Protein AF-0000000077491725 (afdb_homodimer)

Foldseek 3Di:
DPPPDPPPPPPPPPVPQQQDPKDWDLPQLWIAHSSGDIFRPVVQFDPAWDKDKDFPLQAPPPPPPAPQPDPVGTFMKMKTAGGSDWGDDDDPLDPDTERMWIQGSVRHIWHQAHSVAKTKDADDPAQFIKMKGAATQDDDPDRVQGHIEMETEHEDLVDQKDDFDWRYAYPSNYTYTYIYHNSRHD/DPPDDPPPPPPPPPVPQQQDPKDWDLPQLWIAHSSGDIFRPVVQFDPAWDKDKDFPCQAPPPPPPDPQDDPVGTFMKMKTAGGSDWGPDDDPLDPDTERMWIQGSVRHIWHQAHSVAKTKDADDPAQFIKMKGAATQDDDPDRVQGHIEMETEHEDLVDQKDDFDWRYHDPSNYTYTYIYHNSRHD

Secondary structure (DSSP, 8-state):
-------------------PPPEEETTTTEEE-TTS-EEE-GGG--SS-EEEEEESTTT-SS-TTS----SSS--EEEEEE-SSS--SS--TT--S--SEEEE-TTS-EEE--EEEEEEEEE-SSSSEEEEEEE--SB-TT-SS-B-EEEEEEEE-TT-S-EEEEEEEE-TTSEEEEEEEEGGG--/-------------------PPPEEETTTTEEE-TTS-EEE-GGG--SS-EEEEEEGGGTBSS-TTS----SSS--EEEEEE-SSS--SS--TT--S--SEEEE-TTS-EEE--EEEEEEEEE-SSSSEEEEEEE--SB-TT-SS-B-EEEEEEEE-TT-S-EEEEEEEE-TTSEEEEEEEEGGG--

Structure (mmCIF, N/CA/C/O backbone):
data_AF-0000000077491725-model_v1
#
loop_
_entity.id
_entity.type
_entity.pdbx_description
1 polymer 'Hypp7316 protein'
#
loop_
_atom_site.group_PDB
_atom_site.id
_atom_site.type_symbol
_atom_site.label_atom_id
_atom_site.label_alt_id
_atom_site.label_comp_id
_atom_site.label_asym_id
_atom_site.label_entity_id
_atom_site.label_seq_id
_atom_site.pdbx_PDB_ins_code
_atom_site.Cartn_x
_atom_site.Cartn_y
_atom_site.Cartn_z
_atom_site.occupancy
_atom_site.B_iso_or_equiv
_atom_site.auth_seq_id
_atom_site.auth_comp_id
_atom_site.auth_asym_id
_atom_site.auth_atom_id
_atom_site.pdbx_PDB_model_num
ATOM 1 N N . MET A 1 1 ? 74.875 -6.203 10.617 1 31.92 1 MET A N 1
ATOM 2 C CA . MET A 1 1 ? 73.562 -6.477 11.258 1 31.92 1 MET A CA 1
ATOM 3 C C . MET A 1 1 ? 72.562 -5.402 10.898 1 31.92 1 MET A C 1
ATOM 5 O O . MET A 1 1 ? 72.562 -4.297 11.438 1 31.92 1 MET A O 1
ATOM 9 N N . ALA A 1 2 ? 72.188 -5.328 9.539 1 37.25 2 ALA A N 1
ATOM 10 C CA . ALA A 1 2 ? 71.188 -4.438 8.977 1 37.25 2 ALA A CA 1
ATOM 11 C C . ALA A 1 2 ? 69.875 -4.555 9.727 1 37.25 2 ALA A C 1
ATOM 13 O O . ALA A 1 2 ? 69.438 -5.66 10.008 1 37.25 2 ALA A O 1
ATOM 14 N N . THR A 1 3 ? 69.562 -3.59 10.594 1 39.47 3 THR A N 1
ATOM 15 C CA . THR A 1 3 ? 68.312 -3.346 11.328 1 39.47 3 THR A CA 1
ATOM 16 C C . THR A 1 3 ? 67.125 -3.35 10.383 1 39.47 3 THR A C 1
ATOM 18 O O . THR A 1 3 ? 67.125 -2.656 9.359 1 39.47 3 THR A O 1
ATOM 21 N N . LEU A 1 4 ? 66.5 -4.492 10.211 1 40.5 4 LEU A N 1
ATOM 22 C CA . LEU A 1 4 ? 65.188 -4.664 9.539 1 40.5 4 LEU A CA 1
ATOM 23 C C . LEU A 1 4 ? 64.188 -3.635 10.031 1 40.5 4 LEU A C 1
ATOM 25 O O . LEU A 1 4 ? 63.969 -3.523 11.234 1 40.5 4 LEU A O 1
ATOM 29 N N . THR A 1 5 ? 64.125 -2.469 9.367 1 44.5 5 THR A N 1
ATOM 30 C CA . THR A 1 5 ? 63.062 -1.474 9.484 1 44.5 5 THR A CA 1
ATOM 31 C C . THR A 1 5 ? 61.688 -2.146 9.57 1 44.5 5 THR A C 1
ATOM 33 O O . THR A 1 5 ? 61.438 -3.133 8.875 1 44.5 5 THR A O 1
ATOM 36 N N . GLY A 1 6 ? 61.062 -2.104 10.75 1 39.12 6 GLY A N 1
ATOM 37 C CA . GLY A 1 6 ? 59.719 -2.533 11.102 1 39.12 6 GLY A CA 1
ATOM 38 C C . GLY A 1 6 ? 58.656 -2.021 10.148 1 39.12 6 GLY A C 1
ATOM 39 O O . GLY A 1 6 ? 58.531 -0.812 9.938 1 39.12 6 GLY A O 1
ATOM 40 N N . LEU A 1 7 ? 58.344 -2.705 9 1 44.66 7 LEU A N 1
ATOM 41 C CA . LEU A 1 7 ? 57.188 -2.445 8.164 1 44.66 7 LEU A CA 1
ATOM 42 C C . LEU A 1 7 ? 55.906 -2.377 9.008 1 44.66 7 LEU A C 1
ATOM 44 O O . LEU A 1 7 ? 55.531 -3.361 9.648 1 44.66 7 LEU A O 1
ATOM 48 N N . THR A 1 8 ? 55.562 -1.18 9.531 1 45.12 8 THR A N 1
ATOM 49 C CA . THR A 1 8 ? 54.25 -0.979 10.133 1 45.12 8 THR A CA 1
ATOM 50 C C . THR A 1 8 ? 53.156 -1.344 9.148 1 45.12 8 THR A C 1
ATOM 52 O O . THR A 1 8 ? 53.031 -0.742 8.078 1 45.12 8 THR A O 1
ATOM 55 N N . VAL A 1 9 ? 52.719 -2.611 9.07 1 46.16 9 VAL A N 1
ATOM 56 C CA . VAL A 1 9 ? 51.531 -2.982 8.336 1 46.16 9 VAL A CA 1
ATOM 57 C C . VAL A 1 9 ? 50.344 -2.148 8.82 1 46.16 9 VAL A C 1
ATOM 59 O O . VAL A 1 9 ? 49.969 -2.232 9.992 1 46.16 9 VAL A O 1
ATOM 62 N N . LEU A 1 10 ? 50.125 -0.969 8.242 1 44.75 10 LEU A N 1
ATOM 63 C CA . LEU A 1 10 ? 48.875 -0.277 8.453 1 44.75 10 LEU A CA 1
ATOM 64 C C . LEU A 1 10 ? 47.688 -1.177 8.102 1 44.75 10 LEU A C 1
ATOM 66 O O . LEU A 1 10 ? 47.5 -1.547 6.938 1 44.75 10 LEU A O 1
ATOM 70 N N . VAL A 1 11 ? 47.188 -1.963 9.039 1 46.12 11 VAL A N 1
ATOM 71 C CA . VAL A 1 11 ? 45.938 -2.676 8.859 1 46.12 11 VAL A CA 1
ATOM 72 C C . VAL A 1 11 ? 44.812 -1.679 8.57 1 46.12 11 VAL A C 1
ATOM 74 O O . VAL A 1 11 ? 44.5 -0.84 9.414 1 46.12 11 VAL A O 1
ATOM 77 N N . ALA A 1 12 ? 44.562 -1.359 7.309 1 43.06 12 ALA A N 1
ATOM 78 C CA . ALA A 1 12 ? 43.344 -0.644 6.953 1 43.06 12 ALA A CA 1
ATOM 79 C C . ALA A 1 12 ? 42.125 -1.4 7.426 1 43.06 12 ALA A C 1
ATOM 81 O O . ALA A 1 12 ? 41.812 -2.492 6.934 1 43.06 12 ALA A O 1
ATOM 82 N N . LEU A 1 13 ? 41.719 -1.22 8.68 1 43.03 13 LEU A N 1
ATOM 83 C CA . LEU A 1 13 ? 40.375 -1.674 9.055 1 43.03 13 LEU A CA 1
ATOM 84 C C . LEU A 1 13 ? 39.312 -1.129 8.094 1 43.03 13 LEU A C 1
ATOM 86 O O . LEU A 1 13 ? 39.031 0.065 8.117 1 43.03 13 LEU A O 1
ATOM 90 N N . LEU A 1 14 ? 39.281 -1.562 6.902 1 43.38 14 LEU A N 1
ATOM 91 C CA . LEU A 1 14 ? 38.094 -1.247 6.105 1 43.38 14 LEU A CA 1
ATOM 92 C C . LEU A 1 14 ? 36.812 -1.542 6.887 1 43.38 14 LEU A C 1
ATOM 94 O O . LEU A 1 14 ? 36.5 -2.703 7.164 1 43.38 14 LEU A O 1
ATOM 98 N N . GLY A 1 15 ? 36.438 -0.65 7.777 1 44.31 15 GLY A N 1
ATOM 99 C CA . GLY A 1 15 ? 35.125 -0.813 8.359 1 44.31 15 GLY A CA 1
ATOM 100 C C . GLY A 1 15 ? 34.062 -1.273 7.355 1 44.31 15 GLY A C 1
ATOM 101 O O . GLY A 1 15 ? 33.75 -0.551 6.41 1 44.31 15 GLY A O 1
ATOM 102 N N . CYS A 1 16 ? 33.969 -2.463 6.934 1 46.09 16 CYS A N 1
ATOM 103 C CA . CYS A 1 16 ? 32.844 -3.016 6.184 1 46.09 16 CYS A CA 1
ATOM 104 C C . CYS A 1 16 ? 31.516 -2.438 6.672 1 46.09 16 CYS A C 1
ATOM 106 O O . CYS A 1 16 ? 31.078 -2.738 7.785 1 46.09 16 CYS A O 1
ATOM 108 N N . ALA A 1 17 ? 31.312 -1.226 6.426 1 47.91 17 ALA A N 1
ATOM 109 C CA . ALA A 1 17 ? 29.953 -0.759 6.723 1 47.91 17 ALA A CA 1
ATOM 110 C C . ALA A 1 17 ? 28.922 -1.829 6.391 1 47.91 17 ALA A C 1
ATOM 112 O O . ALA A 1 17 ? 28.75 -2.189 5.223 1 47.91 17 ALA A O 1
ATOM 113 N N . LEU A 1 18 ? 28.734 -2.863 7.125 1 50.25 18 LEU A N 1
ATOM 114 C CA . LEU A 1 18 ? 27.656 -3.826 6.969 1 50.25 18 LEU A CA 1
ATOM 115 C C . LEU A 1 18 ? 26.344 -3.123 6.637 1 50.25 18 LEU A C 1
ATOM 117 O O . LEU A 1 18 ? 25.82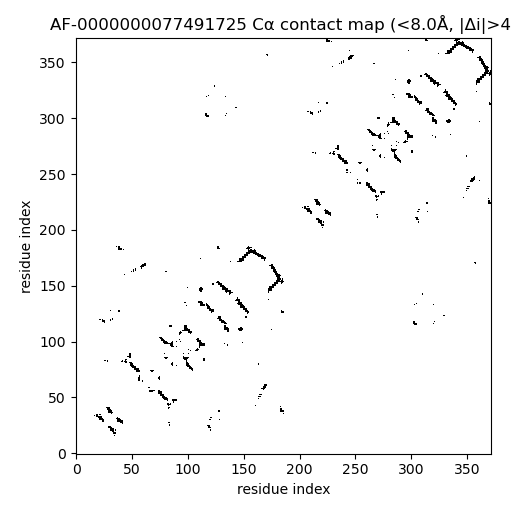8 -2.334 7.438 1 50.25 18 LEU A O 1
ATOM 121 N N . SER A 1 19 ? 26.234 -2.611 5.395 1 57.22 19 SER A N 1
ATOM 122 C CA . SER A 1 19 ? 24.953 -2.07 4.969 1 57.22 19 SER A CA 1
ATOM 123 C C . 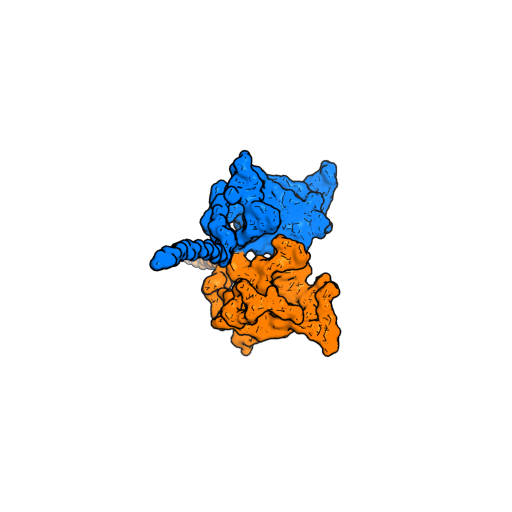SER A 1 19 ? 23.797 -2.986 5.379 1 57.22 19 SER A C 1
ATOM 125 O O . SER A 1 19 ? 23.797 -4.176 5.055 1 57.22 19 SER A O 1
ATOM 127 N N . ALA A 1 20 ? 23.25 -2.838 6.637 1 67 20 ALA A N 1
ATOM 128 C CA . ALA A 1 20 ? 22.125 -3.629 7.141 1 67 20 ALA A CA 1
ATOM 129 C C . ALA A 1 20 ? 20.812 -3.227 6.461 1 67 20 ALA A C 1
ATOM 131 O O . ALA A 1 20 ? 20.734 -2.146 5.871 1 67 20 ALA A O 1
ATOM 132 N N . MET A 1 21 ? 19.875 -4.07 6.301 1 83.06 21 MET A N 1
ATOM 133 C CA . MET A 1 21 ? 18.531 -3.812 5.797 1 83.06 21 MET A CA 1
ATOM 134 C C . MET A 1 21 ? 17.812 -2.791 6.668 1 83.06 21 MET A C 1
ATOM 136 O O . MET A 1 21 ? 17.938 -2.814 7.895 1 83.06 21 MET A O 1
ATOM 140 N N . PRO A 1 22 ? 17.359 -1.771 6.109 1 90.75 22 PRO A N 1
ATOM 141 C CA . PRO A 1 22 ? 16.625 -0.784 6.902 1 90.75 22 PRO A CA 1
ATOM 142 C C . PRO A 1 22 ? 15.516 -1.413 7.75 1 90.75 22 PRO A C 1
ATOM 144 O O . PRO A 1 22 ? 15 -2.479 7.402 1 90.75 22 PRO A O 1
ATOM 147 N N . ILE A 1 23 ? 15.219 -0.77 8.859 1 93.5 23 ILE A N 1
ATOM 148 C CA . ILE A 1 23 ? 14.195 -1.256 9.773 1 93.5 23 ILE A CA 1
ATOM 149 C C . ILE A 1 23 ? 13.078 -0.216 9.898 1 93.5 23 ILE A C 1
ATOM 151 O O . ILE A 1 23 ? 13.336 0.933 10.266 1 93.5 23 ILE A O 1
ATOM 155 N N . SER A 1 24 ? 11.891 -0.604 9.539 1 96.38 24 SER A N 1
ATOM 156 C CA . SER A 1 24 ? 10.68 0.182 9.734 1 96.38 24 SER A CA 1
ATOM 157 C C . SER A 1 24 ? 9.875 -0.325 10.922 1 96.38 24 SER A C 1
ATOM 159 O O . SER A 1 24 ? 9.438 -1.479 10.938 1 96.38 24 SER A O 1
ATOM 161 N N . ASP A 1 25 ? 9.664 0.506 11.93 1 97.06 25 ASP A N 1
ATOM 162 C CA . ASP A 1 25 ? 8.906 0.145 13.125 1 97.06 25 ASP A CA 1
ATOM 163 C C . ASP A 1 25 ? 7.766 1.125 13.359 1 97.06 25 ASP A C 1
ATOM 165 O O . ASP A 1 25 ? 7.953 2.168 13.992 1 97.06 25 ASP A O 1
ATOM 169 N N . ILE A 1 26 ? 6.586 0.749 12.953 1 97.25 26 ILE A N 1
ATOM 170 C CA . ILE A 1 26 ? 5.422 1.622 13.055 1 97.25 26 ILE A CA 1
ATOM 171 C C . ILE A 1 26 ? 4.996 1.745 14.516 1 97.25 26 ILE A C 1
ATOM 173 O O . ILE A 1 26 ? 4.613 2.826 14.969 1 97.25 26 ILE A O 1
ATOM 177 N N . THR A 1 27 ? 5.066 0.657 15.234 1 96.31 27 THR A N 1
ATOM 178 C CA . THR A 1 27 ? 4.633 0.65 16.625 1 96.31 27 THR A CA 1
ATOM 179 C C . THR A 1 27 ? 5.461 1.627 17.453 1 96.31 27 THR A C 1
ATOM 181 O O . THR A 1 27 ? 4.914 2.42 18.219 1 96.31 27 THR A O 1
ATOM 184 N N . ARG A 1 28 ? 6.801 1.652 17.281 1 97.5 28 ARG A N 1
ATOM 185 C CA . ARG A 1 28 ? 7.68 2.559 18.016 1 97.5 28 ARG A CA 1
ATOM 186 C C . ARG A 1 28 ? 7.812 3.896 17.297 1 97.5 28 ARG A C 1
ATOM 188 O O . ARG A 1 28 ? 8.375 4.848 17.844 1 97.5 28 ARG A O 1
ATOM 195 N N . CYS A 1 29 ? 7.332 3.959 16.109 1 98.25 29 CYS A N 1
ATOM 196 C CA . CYS A 1 29 ? 7.375 5.137 15.258 1 98.25 29 CYS A CA 1
ATOM 197 C C . CYS A 1 29 ? 8.812 5.57 14.992 1 98.25 29 CYS A C 1
ATOM 199 O O . CYS A 1 29 ? 9.164 6.734 15.188 1 98.25 29 CYS A O 1
ATOM 201 N N . GLN A 1 30 ? 9.555 4.594 14.531 1 98.19 30 GLN A N 1
ATOM 202 C CA . GLN A 1 30 ? 10.984 4.785 14.297 1 98.19 30 GLN A CA 1
ATOM 203 C C . GLN A 1 30 ? 11.422 4.137 12.984 1 98.19 30 GLN A C 1
ATOM 205 O O . GLN A 1 30 ? 10.836 3.141 12.555 1 98.19 30 GLN A O 1
ATOM 210 N N . TYR A 1 31 ? 12.383 4.711 12.406 1 97.62 31 TYR A N 1
ATOM 211 C CA . TYR A 1 31 ? 13 4.172 11.203 1 97.62 31 TYR A CA 1
ATOM 212 C C . TYR A 1 31 ? 14.523 4.164 11.32 1 97.62 31 TYR A C 1
ATOM 214 O O . TYR A 1 31 ? 15.133 5.18 11.672 1 97.62 31 TYR A O 1
ATOM 222 N N . THR A 1 32 ? 15.172 3.041 11.07 1 96.44 32 THR A N 1
ATOM 223 C CA . THR A 1 32 ? 16.625 2.924 10.984 1 96.44 32 THR A CA 1
ATOM 224 C C . THR A 1 32 ? 17.062 2.654 9.547 1 96.44 32 THR A C 1
ATOM 226 O O . THR A 1 32 ? 16.719 1.618 8.977 1 96.44 32 THR A O 1
ATOM 229 N N . GLY A 1 33 ? 17.797 3.541 9.062 1 92.62 33 GLY A N 1
ATOM 230 C CA . GLY A 1 33 ? 18.234 3.42 7.684 1 92.62 33 GLY A CA 1
ATOM 231 C C . GLY A 1 33 ? 19.344 2.395 7.496 1 92.62 33 GLY A C 1
ATOM 232 O O . GLY A 1 33 ? 19.844 1.825 8.469 1 92.62 33 GLY A O 1
ATOM 233 N N . ALA A 1 34 ? 19.609 2.164 6.188 1 87.88 34 ALA A N 1
ATOM 234 C CA . ALA A 1 34 ? 20.672 1.221 5.84 1 87.88 34 ALA A CA 1
ATOM 235 C C . ALA A 1 34 ? 22.016 1.696 6.367 1 87.88 34 ALA A C 1
ATOM 237 O O . ALA A 1 34 ? 22.938 0.891 6.574 1 87.88 34 ALA A O 1
ATOM 238 N N . ASP A 1 35 ? 22.141 2.945 6.586 1 87.69 35 ASP A N 1
ATOM 239 C CA . ASP A 1 35 ? 23.391 3.52 7.094 1 87.69 35 ASP A CA 1
ATOM 240 C C . ASP A 1 35 ? 23.469 3.396 8.617 1 87.69 35 ASP A C 1
ATOM 242 O O . ASP A 1 35 ? 24.469 3.799 9.219 1 87.69 35 ASP A O 1
ATOM 246 N N . GLY A 1 36 ? 22.391 2.939 9.227 1 91.19 36 GLY A N 1
ATOM 247 C CA . GLY A 1 36 ? 22.375 2.709 10.664 1 91.19 36 GLY A CA 1
ATOM 248 C C . GLY A 1 36 ? 21.781 3.857 11.453 1 91.19 36 GLY A C 1
ATOM 249 O O . GLY A 1 36 ? 21.547 3.734 12.656 1 91.19 36 GLY A O 1
ATOM 250 N N . HIS A 1 37 ? 21.578 4.922 10.828 1 94 37 HIS A N 1
ATOM 251 C CA . HIS A 1 37 ? 20.984 6.051 11.539 1 94 37 HIS A CA 1
ATOM 252 C C . HIS A 1 37 ? 19.516 5.789 11.875 1 94 37 HIS A C 1
ATOM 254 O O . HIS A 1 37 ? 18.766 5.324 11.023 1 94 37 HIS A O 1
ATOM 260 N N . MET A 1 38 ? 19.109 6.145 13.094 1 96.31 38 MET A N 1
ATOM 261 C CA . MET A 1 38 ? 17.734 5.934 13.539 1 96.31 38 MET A CA 1
ATOM 262 C C . MET A 1 38 ? 17 7.258 13.656 1 96.31 38 MET A C 1
ATOM 264 O O . MET A 1 38 ? 17.484 8.203 14.273 1 96.31 38 MET A O 1
ATOM 268 N N . TYR A 1 39 ? 15.914 7.348 13.055 1 97.62 39 TYR A N 1
ATOM 269 C CA . TYR A 1 39 ? 14.984 8.461 13.195 1 97.62 39 TYR A CA 1
ATOM 270 C C . TYR A 1 39 ? 13.859 8.117 14.172 1 97.62 39 TYR A C 1
ATOM 272 O O . TYR A 1 39 ? 13.141 7.133 13.977 1 97.62 39 TYR A O 1
ATOM 280 N N . ASP A 1 40 ? 13.75 8.898 15.18 1 98.19 40 ASP A N 1
ATOM 281 C CA . ASP A 1 40 ? 12.641 8.758 16.109 1 98.19 40 ASP A CA 1
ATOM 282 C C . ASP A 1 40 ? 11.555 9.797 15.844 1 98.19 40 ASP A C 1
ATOM 284 O O . ASP A 1 40 ? 11.734 10.977 16.141 1 98.19 40 ASP A O 1
ATOM 288 N N . LEU A 1 41 ? 10.414 9.305 15.344 1 98.19 41 LEU A N 1
ATOM 289 C CA . LEU A 1 41 ? 9.336 10.227 15 1 98.19 41 LEU A CA 1
ATOM 290 C C . LEU A 1 41 ? 8.219 10.164 16.031 1 98.19 41 LEU A C 1
ATOM 292 O O . LEU A 1 41 ? 7.172 10.789 15.859 1 98.19 41 LEU A O 1
ATOM 296 N N . SER A 1 42 ? 8.414 9.492 17.109 1 97.62 42 SER A N 1
ATOM 297 C CA . SER A 1 42 ? 7.395 9.273 18.141 1 97.62 42 SER A CA 1
ATOM 298 C C . SER A 1 42 ? 6.914 10.602 18.734 1 97.62 42 SER A C 1
ATOM 300 O O . SER A 1 42 ? 5.754 10.719 19.125 1 97.62 42 SER A O 1
ATOM 302 N N . PRO A 1 43 ? 7.754 11.602 18.75 1 97.06 43 PRO A N 1
ATOM 303 C CA . PRO A 1 43 ? 7.258 12.867 19.297 1 97.06 43 PRO A CA 1
ATOM 304 C C . PRO A 1 43 ? 6.172 13.5 18.422 1 97.06 43 PRO A C 1
ATOM 306 O O . PRO A 1 43 ? 5.465 14.406 18.875 1 97.06 43 PRO A O 1
ATOM 309 N N . LEU A 1 44 ? 6.047 13.07 17.219 1 96.62 44 LEU A N 1
ATOM 310 C CA . LEU A 1 44 ? 5.078 13.664 16.297 1 96.62 44 LEU A CA 1
ATOM 311 C C . LEU A 1 44 ? 3.715 12.992 16.438 1 96.62 44 LEU A C 1
ATOM 313 O O . LEU A 1 44 ? 2.721 13.469 15.891 1 96.62 44 LEU A O 1
ATOM 317 N N . ARG A 1 45 ? 3.709 11.859 17.094 1 94.69 45 ARG A N 1
ATOM 318 C CA . ARG A 1 45 ? 2.449 11.172 17.359 1 94.69 45 ARG A CA 1
ATOM 319 C C . ARG A 1 45 ? 1.552 12.008 18.266 1 94.69 45 ARG A C 1
ATOM 321 O O . ARG A 1 45 ? 2.012 12.555 19.281 1 94.69 45 ARG A O 1
ATOM 328 N N . MET A 1 46 ? 0.229 12.086 17.922 1 90.12 46 MET A N 1
ATOM 329 C CA . MET A 1 46 ? -0.678 12.906 18.719 1 90.12 46 MET A CA 1
ATOM 330 C C . MET A 1 46 ? -1.8 12.062 19.312 1 90.12 46 MET A C 1
ATOM 332 O O . MET A 1 46 ? -2.229 11.078 18.703 1 90.12 46 MET A O 1
ATOM 336 N N . LYS A 1 47 ? -2.363 12.406 20.531 1 82.88 47 LYS A N 1
ATOM 337 C CA . LYS A 1 47 ? -3.564 11.812 21.109 1 82.88 47 LYS A CA 1
ATOM 338 C C . LYS A 1 47 ? -4.812 12.242 20.344 1 82.88 47 LYS A C 1
ATOM 340 O O . LYS A 1 47 ? -5.844 11.57 20.391 1 82.88 47 LYS A O 1
ATOM 345 N N . GLY A 1 48 ? -4.754 12.781 19.312 1 84.62 48 GLY A N 1
ATOM 346 C CA . GLY A 1 48 ? -5.777 13.258 18.406 1 84.62 48 GLY A CA 1
ATOM 347 C C . GLY A 1 48 ? -5.348 13.195 16.953 1 84.62 48 GLY A C 1
ATOM 348 O O . GLY A 1 48 ? -5.207 12.109 16.391 1 84.62 48 GLY A O 1
ATOM 349 N N . SER A 1 49 ? -5.301 14.414 16.453 1 87.56 49 SER A N 1
ATOM 350 C CA . SER A 1 49 ? -4.844 14.516 15.07 1 87.56 49 SER A CA 1
ATOM 351 C C . SER A 1 49 ? -4.438 15.945 14.727 1 87.56 49 SER A C 1
ATOM 353 O O . SER A 1 49 ? -4.781 16.891 15.453 1 87.56 49 SER A O 1
ATOM 355 N N . HIS A 1 50 ? -3.596 16.047 13.797 1 89.31 50 HIS A N 1
ATOM 356 C CA . HIS A 1 50 ? -3.33 17.344 13.164 1 89.31 50 HIS A CA 1
ATOM 357 C C . HIS A 1 50 ? -4.41 17.688 12.148 1 89.31 50 HIS A C 1
ATOM 359 O O . HIS A 1 50 ? -4.684 16.906 11.227 1 89.31 50 HIS A O 1
ATOM 365 N N . TYR A 1 51 ? -5.031 18.812 12.43 1 91.69 51 TYR A N 1
ATOM 366 C CA . TYR A 1 51 ? -6.078 19.266 11.523 1 91.69 51 TYR A CA 1
ATOM 367 C C . TYR A 1 51 ? -5.574 20.391 10.617 1 91.69 51 TYR A C 1
ATOM 369 O O . TYR A 1 51 ? -4.875 21.297 11.07 1 91.69 51 TYR A O 1
ATOM 377 N N . PHE A 1 52 ? -5.879 20.281 9.344 1 91 52 PHE A N 1
ATOM 378 C CA . PHE A 1 52 ? -5.578 21.359 8.414 1 91 52 PHE A CA 1
ATOM 379 C C . PHE A 1 52 ? -6.465 21.281 7.18 1 91 52 PHE A C 1
ATOM 381 O O . PHE A 1 52 ? -7.16 20.281 6.973 1 91 52 PHE A O 1
ATOM 388 N N . SER A 1 53 ? -6.477 22.359 6.414 1 88.12 53 SER A N 1
ATOM 389 C CA . SER A 1 53 ? -7.258 22.406 5.188 1 88.12 53 SER A CA 1
ATOM 390 C C . SER A 1 53 ? -6.383 22.734 3.982 1 88.12 53 SER A C 1
ATOM 392 O O . SER A 1 53 ? -5.32 23.344 4.129 1 88.12 53 SER A O 1
ATOM 394 N N . ALA A 1 54 ? -6.738 22.219 2.859 1 83.44 54 ALA A N 1
ATOM 395 C CA . ALA A 1 54 ? -6.039 22.5 1.606 1 83.44 54 ALA A CA 1
ATOM 396 C C . ALA A 1 54 ? -7.023 22.641 0.45 1 83.44 54 ALA A C 1
ATOM 398 O O . ALA A 1 54 ? -8.039 21.938 0.403 1 83.44 54 ALA A O 1
ATOM 399 N N . PRO A 1 55 ? -6.715 23.562 -0.421 1 74.44 55 PRO A N 1
ATOM 400 C CA . PRO A 1 55 ? -7.621 23.734 -1.559 1 74.44 55 PRO A CA 1
ATOM 401 C C . PRO A 1 55 ? -7.566 22.562 -2.535 1 74.44 55 PRO A C 1
ATOM 403 O O . PRO A 1 55 ? -6.492 22 -2.77 1 74.44 55 PRO A O 1
ATOM 406 N N . ALA A 1 56 ? -8.664 22.234 -3.033 1 66.69 56 ALA A N 1
ATOM 407 C CA . ALA A 1 56 ? -8.805 21.109 -3.945 1 66.69 56 ALA A CA 1
ATOM 408 C C . ALA A 1 56 ? -8.094 21.375 -5.27 1 66.69 56 ALA A C 1
ATOM 410 O O . ALA A 1 56 ? -7.586 20.453 -5.902 1 66.69 56 ALA A O 1
ATOM 411 N N . TYR A 1 57 ? -8.188 22.594 -5.805 1 59.03 57 TYR A N 1
ATOM 412 C CA . TYR A 1 57 ? -7.684 22.875 -7.145 1 59.03 57 TYR A CA 1
ATOM 413 C C . TYR A 1 57 ? -6.188 22.594 -7.23 1 59.03 57 TYR A C 1
ATOM 415 O O . TYR A 1 57 ? -5.656 22.359 -8.32 1 59.03 57 TYR A O 1
ATOM 423 N N . GLU A 1 58 ? -5.484 22.719 -6.254 1 53.66 58 GLU A N 1
ATOM 424 C CA . GLU A 1 58 ? -4.039 22.516 -6.262 1 53.66 58 GLU A CA 1
ATOM 425 C C . GLU A 1 58 ? -3.678 21.047 -6.246 1 53.66 58 GLU A C 1
ATOM 427 O O . GLU A 1 58 ? -2.533 20.672 -6.523 1 53.66 58 GLU A O 1
ATOM 432 N N . ILE A 1 59 ? -4.562 20.406 -5.734 1 48.91 59 ILE A N 1
ATOM 433 C CA . ILE A 1 59 ? -4.219 19.016 -5.473 1 48.91 59 ILE A CA 1
ATOM 434 C C . ILE A 1 59 ? -4.059 18.266 -6.793 1 48.91 59 ILE A C 1
ATOM 436 O O . ILE A 1 59 ? -3.125 17.469 -6.957 1 48.91 59 ILE A O 1
ATOM 440 N N . ASP A 1 60 ? -5.176 18.062 -7.586 1 46.62 60 ASP A N 1
ATOM 441 C CA . ASP A 1 60 ? -5.148 17.016 -8.609 1 46.62 60 ASP A CA 1
ATOM 442 C C . ASP A 1 60 ? -4.281 17.438 -9.797 1 46.62 60 ASP A C 1
ATOM 444 O O . ASP A 1 60 ? -4.715 18.234 -10.633 1 46.62 60 ASP A O 1
ATO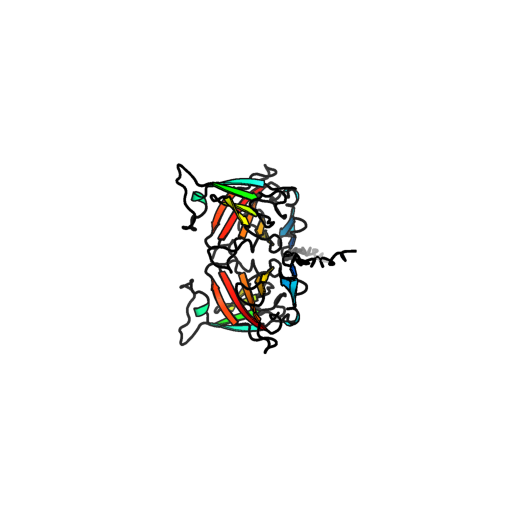M 448 N N . SER A 1 61 ? -3.219 17.922 -9.641 1 44.47 61 SER A N 1
ATOM 449 C CA . SER A 1 61 ? -2.76 18.094 -11.016 1 44.47 61 SER A CA 1
ATOM 450 C C . SER A 1 61 ? -3.367 17.047 -11.938 1 44.47 61 S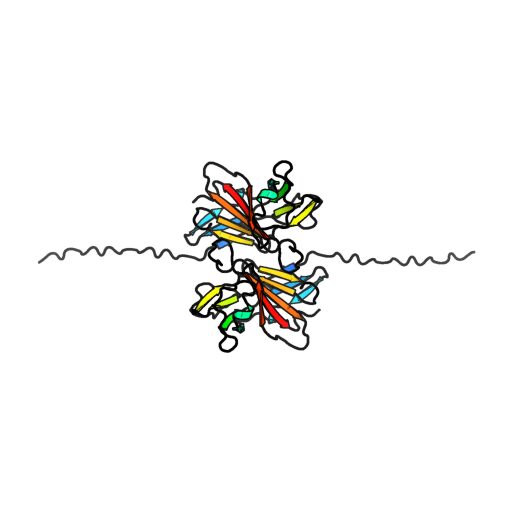ER A C 1
ATOM 452 O O . SER A 1 61 ? -3.592 17.312 -13.125 1 44.47 61 SER A O 1
ATOM 454 N N . TYR A 1 62 ? -3.188 15.797 -11.516 1 41.03 62 TYR A N 1
ATOM 455 C CA . TYR A 1 62 ? -3.559 14.773 -12.492 1 41.03 62 TYR A CA 1
ATOM 456 C C . TYR A 1 62 ? -5.008 14.336 -12.297 1 41.03 62 TYR A C 1
ATOM 458 O O . TYR A 1 62 ? -5.539 13.562 -13.094 1 41.03 62 TYR A O 1
ATOM 466 N N . ASN A 1 63 ? -5.602 14.578 -11.102 1 41.81 63 ASN A N 1
ATOM 467 C CA . ASN A 1 63 ? -6.98 14.117 -11.008 1 41.81 63 ASN A CA 1
ATOM 468 C C . ASN A 1 63 ? -7.957 15.133 -11.578 1 41.81 63 ASN A C 1
ATOM 470 O O . ASN A 1 63 ? -8.312 16.109 -10.906 1 41.81 63 ASN A O 1
ATOM 474 N N . ILE A 1 64 ? -8.172 15.055 -12.734 1 41.5 64 ILE A N 1
ATOM 475 C CA . ILE A 1 64 ? -9.188 15.75 -13.516 1 41.5 64 ILE A CA 1
ATOM 476 C C . ILE A 1 64 ? -10.547 15.617 -12.828 1 41.5 64 ILE A C 1
ATOM 478 O O . ILE A 1 64 ? -11.516 16.266 -13.227 1 41.5 64 ILE A O 1
ATOM 482 N N . TYR A 1 65 ? -10.672 14.766 -11.953 1 41.94 65 TYR A N 1
ATOM 483 C CA . TYR A 1 65 ? -12.047 14.508 -11.523 1 41.94 65 TYR A CA 1
ATOM 484 C C . TYR A 1 65 ? -12.398 15.328 -10.289 1 41.94 65 TYR A C 1
ATOM 486 O O . TYR A 1 65 ? -13.5 15.203 -9.758 1 41.94 65 TYR A O 1
ATOM 494 N N . SER A 1 66 ? -11.531 15.906 -9.68 1 48.81 66 SER A N 1
ATOM 495 C CA . SER A 1 66 ? -11.93 16.672 -8.5 1 48.81 66 SER A CA 1
ATOM 496 C C . SER A 1 66 ? -12.516 18.016 -8.891 1 48.81 66 SER A C 1
ATOM 498 O O . SER A 1 66 ? -12.023 18.672 -9.812 1 48.81 66 SER A O 1
ATOM 500 N N . PRO A 1 67 ? -13.805 18.188 -8.508 1 50.78 67 PRO A N 1
ATOM 501 C CA . PRO A 1 67 ? -14.336 19.531 -8.766 1 50.78 67 PRO A CA 1
ATOM 502 C C . PRO A 1 67 ? -13.367 20.625 -8.367 1 50.78 67 PRO A C 1
ATOM 504 O O . PRO A 1 67 ? -12.742 20.562 -7.305 1 50.78 67 PRO A O 1
ATOM 507 N N . LYS A 1 68 ? -12.711 21.266 -9.414 1 54.06 68 LYS A N 1
ATOM 508 C CA . LYS A 1 68 ? -11.734 22.344 -9.281 1 54.06 68 LYS A CA 1
ATOM 509 C C . LYS A 1 68 ? -12.398 23.641 -8.828 1 54.06 68 LYS A C 1
ATOM 511 O O . LYS A 1 68 ? -13.453 24.016 -9.344 1 54.06 68 LYS A O 1
ATOM 516 N N . GLY A 1 69 ? -12.953 23.703 -7.555 1 58.72 69 GLY A N 1
ATOM 517 C CA . GLY A 1 69 ? -13.312 25.078 -7.289 1 58.72 69 GLY A CA 1
ATOM 518 C C . GLY A 1 69 ? -12.523 26.078 -8.117 1 58.72 69 GLY A C 1
ATOM 519 O O . GLY A 1 69 ? -11.797 25.688 -9.039 1 58.72 69 GLY A O 1
ATOM 520 N N . SER A 1 70 ? -13.07 27.266 -8.211 1 61.34 70 SER A N 1
ATOM 521 C CA . SER A 1 70 ? -12.344 28.359 -8.852 1 61.34 70 SER A CA 1
ATOM 522 C C . SER A 1 70 ? -11.336 28.984 -7.898 1 61.34 70 SER A C 1
ATOM 524 O O . SER A 1 70 ? -11.367 28.734 -6.691 1 61.34 70 SER A O 1
ATOM 526 N N . GLU A 1 71 ? -10.25 29.484 -8.5 1 63.56 71 GLU A N 1
ATOM 527 C CA . GLU A 1 71 ? -9.281 30.219 -7.691 1 63.56 71 GLU A CA 1
ATOM 528 C C . GLU A 1 71 ? -9.977 31.203 -6.75 1 63.56 71 GLU A C 1
ATOM 530 O O . GLU A 1 71 ? -9.539 31.391 -5.613 1 63.56 71 GLU A O 1
ATOM 535 N N . SER A 1 72 ? -11.023 31.766 -7.211 1 69.88 72 SER A N 1
ATOM 536 C CA . SER A 1 72 ? -11.734 32.781 -6.438 1 69.88 72 SER A CA 1
ATOM 537 C C . SER A 1 72 ? -12.664 32.125 -5.414 1 69.88 72 SER A C 1
ATOM 539 O O . SER A 1 72 ? -13.047 32.781 -4.434 1 69.88 72 SER A O 1
ATOM 541 N N . ASP A 1 73 ? -13.039 30.938 -5.605 1 69.94 73 ASP A N 1
ATOM 542 C CA . ASP A 1 73 ? -13.906 30.156 -4.715 1 69.94 73 ASP A CA 1
ATOM 543 C C . ASP A 1 73 ? -13.461 28.703 -4.652 1 69.94 73 ASP A C 1
ATOM 545 O O . ASP A 1 73 ? -14.086 27.828 -5.27 1 69.94 73 ASP A O 1
ATOM 549 N N . PRO A 1 74 ? -12.352 28.594 -3.85 1 70.81 74 PRO A N 1
ATOM 550 C CA . PRO A 1 74 ? -11.797 27.234 -3.914 1 70.81 74 PRO A CA 1
ATOM 551 C C . PRO A 1 74 ? -12.594 26.234 -3.076 1 70.81 74 PRO A C 1
ATOM 553 O O . PRO A 1 74 ? -13.109 26.594 -2.008 1 70.81 74 PRO A O 1
ATOM 556 N N . LEU A 1 75 ? -12.82 25.141 -3.668 1 76.38 75 LEU A N 1
ATOM 557 C CA . LEU A 1 75 ? -13.281 24.016 -2.861 1 76.38 75 LEU A CA 1
ATOM 558 C C . LEU A 1 75 ? -12.188 23.547 -1.912 1 76.38 75 LEU A C 1
ATOM 560 O O . LEU A 1 75 ? -11.031 23.406 -2.311 1 76.38 75 LEU A O 1
ATOM 564 N N . MET A 1 76 ? -12.586 23.484 -0.608 1 81.44 76 MET A N 1
ATOM 565 C CA . MET A 1 76 ? -11.578 23.156 0.399 1 81.44 76 MET A CA 1
ATOM 566 C C . MET A 1 76 ? -11.742 21.703 0.875 1 81.44 76 MET A C 1
ATOM 568 O O . MET A 1 76 ? -12.859 21.25 1.094 1 81.44 76 MET A O 1
ATOM 572 N N . TYR A 1 77 ? -10.617 21.031 0.955 1 86.62 77 TYR A N 1
ATOM 573 C CA . TYR A 1 77 ? -10.555 19.75 1.656 1 86.62 77 TYR A CA 1
ATOM 574 C C . TYR A 1 77 ? -10.031 19.938 3.078 1 86.62 77 TYR A C 1
ATOM 576 O O . TYR A 1 77 ? -9.188 20.797 3.33 1 86.62 77 TYR A O 1
ATOM 584 N N . GLN A 1 78 ? -10.594 19.125 3.943 1 91.12 78 GLN A N 1
ATOM 585 C CA . GLN A 1 78 ? -10.094 19.094 5.312 1 91.12 78 GLN A CA 1
ATOM 586 C C . GLN A 1 78 ? -9.414 17.766 5.617 1 91.12 78 GLN A C 1
ATOM 588 O O . GLN A 1 78 ? -9.883 16.703 5.191 1 91.12 78 GLN A O 1
ATOM 593 N N . TYR A 1 79 ? -8.359 17.906 6.355 1 93.44 79 TYR A N 1
ATOM 594 C CA . TYR A 1 79 ? -7.582 16.703 6.652 1 93.44 79 TYR A CA 1
ATOM 595 C C . TYR A 1 79 ? -7.34 16.562 8.148 1 93.44 79 TYR A C 1
ATOM 597 O O . TYR A 1 79 ? -7.086 17.562 8.836 1 93.44 79 TYR A O 1
ATOM 605 N N . TYR A 1 80 ? -7.5 15.406 8.594 1 95.19 80 TYR A N 1
ATOM 606 C CA . TYR A 1 80 ? -7.062 14.961 9.914 1 95.19 80 TYR A CA 1
ATOM 607 C C . TYR A 1 80 ? -5.961 13.922 9.805 1 95.19 80 TYR A C 1
ATOM 609 O O . TYR A 1 80 ? -6.168 12.852 9.227 1 95.19 80 TYR A O 1
ATOM 617 N N . LEU A 1 81 ? -4.801 14.234 10.312 1 96.75 81 LEU A N 1
ATOM 618 C CA . LEU A 1 81 ? -3.627 13.391 10.102 1 96.75 81 LEU A CA 1
ATOM 619 C C . LEU A 1 81 ? -2.947 13.07 11.43 1 96.75 81 LEU A C 1
ATOM 621 O O . LEU A 1 81 ? -2.742 13.961 12.258 1 96.75 81 LEU A O 1
ATOM 625 N N . ASN A 1 82 ? -2.686 11.852 11.68 1 96.81 82 ASN A N 1
ATOM 626 C CA . ASN A 1 82 ? -1.828 11.422 12.773 1 96.81 82 ASN A CA 1
ATOM 627 C C . ASN A 1 82 ? -0.615 10.648 12.273 1 96.81 82 ASN A C 1
ATOM 629 O O . ASN A 1 82 ? -0.646 10.078 11.18 1 96.81 82 ASN A O 1
ATOM 633 N N . VAL A 1 83 ? 0.455 10.727 13.055 1 97.44 83 VAL A N 1
ATOM 634 C CA . VAL A 1 83 ? 1.688 10.039 12.688 1 97.44 83 VAL A CA 1
ATOM 635 C C . VAL A 1 83 ? 1.806 8.734 13.469 1 97.44 83 VAL A C 1
ATOM 637 O O . VAL A 1 83 ? 1.792 8.734 14.703 1 97.44 83 VAL A O 1
ATOM 640 N N . CYS A 1 84 ? 1.864 7.578 12.805 1 97.62 84 CYS A N 1
ATOM 641 C CA . CYS A 1 84 ? 2.078 6.242 13.344 1 97.62 84 CYS A CA 1
ATOM 642 C C . CYS A 1 84 ? 0.891 5.801 14.195 1 97.62 84 CYS A C 1
ATOM 644 O O . CYS A 1 84 ? 1.025 4.93 15.055 1 97.62 84 CYS A O 1
ATOM 646 N N . ASP A 1 85 ? -0.235 6.504 14.023 1 96.56 85 ASP A N 1
ATOM 647 C CA . ASP A 1 85 ? -1.452 6.16 14.75 1 96.56 85 ASP A CA 1
ATOM 648 C C . ASP A 1 85 ? -2.695 6.605 13.984 1 96.56 85 ASP A C 1
ATOM 650 O O . ASP A 1 85 ? -2.609 7.441 13.078 1 96.56 85 ASP A O 1
ATOM 654 N N . ASN A 1 86 ? -3.801 6 14.367 1 96.19 86 ASN A N 1
ATOM 655 C CA . ASN A 1 86 ? -5.066 6.453 13.797 1 96.19 86 ASN A CA 1
ATOM 656 C C . ASN A 1 86 ? -5.5 7.793 14.391 1 96.19 86 ASN A C 1
ATOM 658 O O . ASN A 1 86 ? -5.082 8.156 15.492 1 96.19 86 ASN A O 1
ATOM 662 N N . VAL A 1 87 ? -6.363 8.414 13.656 1 95.44 87 VAL A N 1
ATOM 663 C CA . VAL A 1 87 ? -7.031 9.609 14.156 1 95.44 87 VAL A CA 1
ATOM 664 C C . VAL A 1 87 ? -8.039 9.219 15.234 1 95.44 87 VAL A C 1
ATOM 666 O O . VAL A 1 87 ? -8.898 8.367 15.008 1 95.44 87 VAL A O 1
ATOM 669 N N . THR A 1 88 ? -8.016 9.648 16.453 1 87.25 88 THR A N 1
ATOM 670 C CA . THR A 1 88 ? -8.875 9.234 17.547 1 87.25 88 THR A CA 1
ATOM 671 C C . THR A 1 88 ? -10.086 10.156 17.672 1 87.25 88 THR A C 1
ATOM 673 O O . THR A 1 88 ? -11.133 9.75 18.188 1 87.25 88 THR A O 1
ATOM 676 N N . LYS A 1 89 ? -10.094 11.344 17.375 1 79.69 89 LYS A N 1
ATOM 677 C CA . LYS A 1 89 ? -11.211 12.281 17.438 1 79.69 89 LYS A CA 1
ATOM 678 C C . LYS A 1 89 ? -11.57 12.812 16.062 1 79.69 89 LYS A C 1
ATOM 680 O O . LYS A 1 89 ? -11.492 14.016 15.805 1 79.69 89 LYS A O 1
ATOM 685 N N . GLY A 1 90 ? -11.93 11.82 15.258 1 78.06 90 GLY A N 1
ATOM 686 C CA . GLY A 1 90 ? -12.289 12.227 13.906 1 78.06 90 GLY A CA 1
ATOM 687 C C . GLY A 1 90 ? -13.711 12.742 13.797 1 78.06 90 GLY A C 1
ATOM 688 O O . GLY A 1 90 ? -14.5 12.586 14.734 1 78.06 90 GLY A O 1
ATOM 689 N N . PRO A 1 91 ? -13.93 13.43 12.734 1 86.62 91 PRO A N 1
ATOM 690 C CA . PRO A 1 91 ? -15.297 13.922 12.523 1 86.62 91 PRO A CA 1
ATOM 691 C C . PRO A 1 91 ? -16.328 12.805 12.484 1 86.62 91 PRO A C 1
ATOM 693 O O . PRO A 1 91 ? -16 11.664 12.141 1 86.62 91 PRO A O 1
ATOM 696 N N . ASP A 1 92 ? -17.5 13.172 12.727 1 86.31 92 ASP A N 1
ATOM 697 C CA . ASP A 1 92 ? -18.609 12.227 12.766 1 86.31 92 ASP A CA 1
ATOM 698 C C . ASP A 1 92 ? -18.812 11.57 11.398 1 86.31 92 ASP A C 1
ATOM 700 O O . ASP A 1 92 ? -19.312 10.445 11.32 1 86.31 92 ASP A O 1
ATOM 704 N N . ALA A 1 93 ? -18.422 12.281 10.438 1 88.19 93 ALA A N 1
ATOM 705 C CA . ALA A 1 93 ? -18.625 11.789 9.078 1 88.19 93 ALA A CA 1
ATOM 706 C C . ALA A 1 93 ? -17.781 10.547 8.82 1 88.19 93 ALA A C 1
ATOM 708 O O . ALA A 1 93 ? -18.062 9.789 7.887 1 88.19 93 ALA A O 1
ATOM 709 N N . CYS A 1 94 ? -16.781 10.328 9.578 1 89.38 94 CYS A N 1
ATOM 710 C CA . CYS A 1 94 ? -15.867 9.227 9.344 1 89.38 94 CYS A CA 1
ATOM 711 C C . CYS A 1 94 ? -16.297 7.984 10.117 1 89.38 94 CYS A C 1
ATOM 713 O O . CYS A 1 94 ? -16.328 8 11.344 1 89.38 94 CYS A O 1
ATOM 715 N N . LYS A 1 95 ? -16.609 6.934 9.406 1 78.69 95 LYS A N 1
ATOM 716 C CA . LYS A 1 95 ? -17.125 5.699 9.992 1 78.69 95 LYS A CA 1
ATOM 717 C C . LYS A 1 95 ? -15.977 4.793 10.445 1 78.69 95 LYS A C 1
ATOM 719 O O . LYS A 1 95 ? -16.141 4.012 11.383 1 78.69 95 LYS A O 1
ATOM 724 N N . GLU A 1 96 ? -14.875 4.859 9.75 1 81 96 GLU A N 1
ATOM 725 C CA . GLU A 1 96 ? -13.742 4 10.086 1 81 96 GLU A CA 1
ATOM 726 C C . GLU A 1 96 ? -12.555 4.816 10.586 1 81 96 GLU A C 1
ATOM 728 O O . GLU A 1 96 ? -12.43 6.004 10.266 1 81 96 GLU A O 1
ATOM 733 N N . THR A 1 97 ? -11.82 4.184 11.406 1 89.38 97 THR A N 1
ATOM 734 C CA . THR A 1 97 ? -10.602 4.824 11.891 1 89.38 97 THR A CA 1
ATOM 735 C C . THR A 1 97 ? -9.477 4.672 10.875 1 89.38 97 THR A C 1
ATOM 737 O O . THR A 1 97 ? -9.359 3.641 10.219 1 89.38 97 THR A O 1
ATOM 740 N N . ALA A 1 98 ? -8.727 5.699 10.703 1 96.19 98 ALA A N 1
ATOM 741 C CA . ALA A 1 98 ? -7.566 5.711 9.812 1 96.19 98 ALA A CA 1
ATOM 742 C C . ALA A 1 98 ? -6.531 6.734 10.273 1 96.19 98 ALA A C 1
ATOM 744 O O . ALA A 1 98 ? -6.844 7.633 11.062 1 96.19 98 ALA A O 1
ATOM 745 N N . PRO A 1 99 ? -5.324 6.594 9.797 1 97.69 99 PRO A N 1
ATOM 746 C CA . PRO A 1 99 ? -4.305 7.566 10.195 1 97.69 99 PRO A CA 1
ATOM 747 C C . PRO A 1 99 ? -4.5 8.93 9.531 1 97.69 99 PRO A C 1
ATOM 749 O O . PRO A 1 99 ? -4.082 9.953 10.086 1 97.69 99 PRO A O 1
ATOM 752 N N . ILE A 1 100 ? -5.066 8.883 8.359 1 97 100 ILE A N 1
ATOM 753 C CA . ILE A 1 100 ? -5.352 10.133 7.66 1 97 100 ILE A CA 1
ATOM 754 C C . ILE A 1 100 ? -6.773 10.109 7.113 1 97 100 ILE A C 1
ATOM 756 O O . ILE A 1 100 ? -7.145 9.188 6.379 1 97 100 ILE A O 1
ATOM 760 N N . LEU A 1 101 ? -7.492 11.094 7.473 1 95.81 101 LEU A N 1
ATOM 761 C CA . LEU A 1 101 ? -8.867 11.258 7.027 1 95.81 101 LEU A CA 1
ATOM 762 C C . LEU A 1 101 ? -9.039 12.562 6.262 1 95.81 101 LEU A C 1
ATOM 764 O O . LEU A 1 101 ? -8.5 13.594 6.656 1 95.81 101 LEU A O 1
ATOM 768 N N . ARG A 1 102 ? -9.742 12.508 5.172 1 92.81 102 ARG A N 1
ATOM 769 C CA . ARG A 1 102 ? -10.094 13.68 4.383 1 92.81 102 ARG A CA 1
ATOM 770 C C . ARG A 1 102 ? -11.602 13.914 4.398 1 92.81 102 ARG A C 1
ATOM 772 O O . ARG A 1 102 ? -12.383 13 4.109 1 92.81 102 ARG A O 1
ATOM 779 N N . ILE A 1 103 ? -11.953 15.062 4.758 1 91.81 103 ILE A N 1
ATOM 780 C CA . ILE A 1 103 ? -13.344 15.469 4.598 1 91.81 103 ILE A CA 1
ATOM 781 C C . ILE A 1 103 ? -13.523 16.172 3.256 1 91.81 103 ILE A C 1
ATOM 783 O O . ILE A 1 103 ? -12.883 17.203 2.996 1 91.81 103 ILE A O 1
ATOM 787 N N . ASN A 1 104 ? -14.383 15.617 2.506 1 86.25 104 ASN A N 1
ATOM 788 C CA . ASN A 1 104 ? -14.625 16.125 1.16 1 86.25 104 ASN A CA 1
ATOM 789 C C . ASN A 1 104 ? -15.594 17.297 1.172 1 86.25 104 ASN A C 1
ATOM 791 O O . ASN A 1 104 ? -16.297 17.531 2.164 1 86.25 104 ASN A O 1
ATOM 795 N N . PRO A 1 105 ? -15.609 18.047 0.084 1 82.81 105 PRO A N 1
ATOM 796 C CA . PRO A 1 105 ? -16.516 19.188 0.03 1 82.81 105 PRO A CA 1
ATOM 797 C C . PRO A 1 105 ? -17.984 18.797 0.252 1 82.81 105 PRO A C 1
ATOM 799 O O . PRO A 1 105 ? -18.766 19.594 0.772 1 82.81 105 PRO A O 1
ATOM 802 N N . ASP A 1 106 ? -18.359 17.609 -0.131 1 84.06 106 ASP A N 1
ATOM 803 C CA . ASP A 1 106 ? -19.734 17.156 0.065 1 84.06 106 ASP A CA 1
ATOM 804 C C . ASP A 1 106 ? -19.922 16.594 1.475 1 84.06 106 ASP A C 1
ATOM 806 O O . ASP A 1 106 ? -20.938 15.945 1.756 1 84.06 106 ASP A O 1
ATOM 810 N N . LYS A 1 107 ? -18.906 16.734 2.299 1 87.81 107 LYS A N 1
ATOM 811 C CA . LYS A 1 107 ? -18.953 16.422 3.727 1 87.81 107 LYS A CA 1
ATOM 812 C C . LYS A 1 107 ? -18.828 14.914 3.965 1 87.81 107 LYS A C 1
ATOM 814 O O . LYS A 1 107 ? -19.047 14.438 5.078 1 87.81 107 LYS A O 1
ATOM 819 N N . THR A 1 108 ? -18.531 14.203 2.914 1 90.25 108 THR A N 1
ATOM 820 C CA . THR A 1 108 ? -18.203 12.797 3.119 1 90.25 108 THR A CA 1
ATOM 821 C C . THR A 1 108 ? -16.75 12.641 3.58 1 90.25 108 THR A C 1
ATOM 823 O O . THR A 1 108 ? -15.945 13.555 3.406 1 90.25 108 THR A O 1
ATOM 826 N N . CYS A 1 109 ? -16.531 11.492 4.148 1 93.25 109 CYS A N 1
ATOM 827 C CA . CYS A 1 109 ? -15.211 11.219 4.699 1 93.25 109 CYS A CA 1
ATOM 828 C C . CYS A 1 109 ? -14.5 10.125 3.916 1 93.25 109 CYS A C 1
ATOM 830 O O . CYS A 1 109 ? -15.117 9.117 3.555 1 93.25 109 CYS A O 1
ATOM 832 N N . THR A 1 110 ? -13.227 10.32 3.633 1 92.31 110 THR A N 1
ATOM 833 C CA . THR A 1 110 ? -12.406 9.336 2.945 1 92.31 110 THR A CA 1
ATOM 834 C C . THR A 1 110 ? -11.156 9.008 3.762 1 92.31 110 THR A C 1
ATOM 836 O O . THR A 1 110 ? -10.422 9.906 4.172 1 92.31 110 THR A O 1
ATOM 839 N N . ALA A 1 111 ? -10.961 7.711 4.043 1 95.12 111 ALA A N 1
ATOM 840 C CA . ALA A 1 111 ? -9.703 7.266 4.633 1 95.12 111 ALA A CA 1
ATOM 841 C C . ALA A 1 111 ? -8.609 7.172 3.576 1 95.12 111 ALA A C 1
ATOM 843 O O . ALA A 1 111 ? -8.781 6.504 2.551 1 95.12 111 ALA A O 1
ATOM 844 N N . LEU A 1 112 ? -7.477 7.793 3.883 1 94.75 112 LEU A N 1
ATOM 845 C CA . LEU A 1 112 ? -6.418 7.867 2.885 1 94.75 112 LEU A CA 1
ATOM 846 C C . LEU A 1 112 ? -5.301 6.879 3.203 1 94.75 112 LEU A C 1
ATOM 848 O O . LEU A 1 112 ? -4.125 7.164 2.965 1 94.75 112 LEU A O 1
ATOM 852 N N . GLY A 1 113 ? -5.605 5.762 3.77 1 96.69 113 GLY A N 1
ATOM 853 C CA . GLY A 1 113 ? -4.668 4.711 4.129 1 96.69 113 GLY A CA 1
ATOM 854 C C . GLY A 1 113 ? -5.105 3.906 5.336 1 96.69 113 GLY A C 1
ATOM 855 O O . GLY A 1 113 ? -6.156 4.172 5.918 1 96.69 113 GLY A O 1
ATOM 856 N N . ASN A 1 114 ? -4.273 2.959 5.672 1 97 114 ASN A N 1
ATOM 857 C CA . ASN A 1 114 ? -4.52 2.008 6.75 1 97 114 ASN A CA 1
ATOM 858 C C . ASN A 1 114 ? -3.268 1.771 7.586 1 97 114 ASN A C 1
ATOM 860 O O . ASN A 1 114 ? -2.193 1.501 7.043 1 97 114 ASN A O 1
ATOM 864 N N . ILE A 1 115 ? -3.422 1.892 8.898 1 96.62 115 ILE A N 1
ATOM 865 C CA . ILE A 1 115 ? -2.277 1.781 9.789 1 96.62 115 ILE A CA 1
ATOM 866 C C . ILE A 1 115 ? -1.688 0.375 9.703 1 96.62 115 ILE A C 1
ATOM 868 O O . ILE A 1 115 ? -0.503 0.174 9.984 1 96.62 115 ILE A O 1
ATOM 872 N N . ASN A 1 116 ? -2.5 -0.624 9.273 1 95.19 116 ASN A N 1
ATOM 873 C CA . ASN A 1 116 ? -2.062 -2.016 9.227 1 95.19 116 ASN A CA 1
ATOM 874 C C . ASN A 1 116 ? -1.304 -2.318 7.934 1 95.19 116 ASN A C 1
ATOM 876 O O . ASN A 1 116 ? -0.755 -3.41 7.773 1 95.19 116 ASN A O 1
ATOM 880 N N . ALA A 1 117 ? -1.306 -1.455 7.078 1 97.44 117 ALA A N 1
ATOM 881 C CA . ALA A 1 117 ? -0.495 -1.513 5.867 1 97.44 117 ALA A CA 1
ATOM 882 C C . ALA A 1 117 ? 0.352 -0.253 5.711 1 97.44 117 ALA A C 1
ATOM 884 O O . ALA A 1 117 ? 0.086 0.579 4.84 1 97.44 117 ALA A O 1
ATOM 885 N N . ALA A 1 118 ? 1.364 -0.163 6.496 1 98.12 118 ALA A N 1
ATOM 886 C CA . ALA A 1 118 ? 2.197 1.035 6.578 1 98.12 118 ALA A CA 1
ATOM 887 C C . ALA A 1 118 ? 3.678 0.671 6.613 1 98.12 118 ALA A C 1
ATOM 889 O O . ALA A 1 118 ? 4.051 -0.389 7.121 1 98.12 118 ALA A O 1
ATOM 890 N N . ILE A 1 119 ? 4.488 1.627 6.07 1 97.88 119 ILE A N 1
ATOM 891 C CA . ILE A 1 119 ? 5.922 1.355 6.051 1 97.88 119 ILE A CA 1
ATOM 892 C C . ILE A 1 119 ? 6.695 2.67 5.973 1 97.88 119 ILE A C 1
ATOM 894 O O . ILE A 1 119 ? 6.289 3.596 5.266 1 97.88 119 ILE A O 1
ATOM 898 N N . PHE A 1 120 ? 7.848 2.701 6.688 1 97.38 120 PHE A N 1
ATOM 899 C CA . PHE A 1 120 ? 8.805 3.795 6.574 1 97.38 120 PHE A CA 1
ATOM 900 C C . PHE A 1 120 ? 9.836 3.502 5.488 1 97.38 120 PHE A C 1
ATOM 902 O O . PHE A 1 120 ? 10.148 2.34 5.223 1 97.38 120 PHE A O 1
ATOM 909 N N . ASP A 1 121 ? 10.336 4.566 4.938 1 94.62 121 ASP A N 1
ATOM 910 C CA . ASP A 1 121 ? 11.492 4.477 4.043 1 94.62 121 ASP A CA 1
ATOM 911 C C . ASP A 1 121 ? 12.266 5.793 4.008 1 94.62 121 ASP A C 1
ATOM 913 O O . ASP A 1 121 ? 11.781 6.816 4.496 1 94.62 121 ASP A O 1
ATOM 917 N N . ALA A 1 122 ? 13.453 5.684 3.508 1 92.81 122 ALA A N 1
ATOM 918 C CA . ALA A 1 122 ? 14.273 6.887 3.393 1 92.81 122 ALA A CA 1
ATOM 919 C C . ALA A 1 122 ? 13.734 7.816 2.307 1 92.81 122 ALA A C 1
ATOM 921 O O . ALA A 1 122 ? 13.289 7.355 1.252 1 92.81 122 ALA A O 1
ATOM 922 N N . ASN A 1 123 ? 13.734 9.125 2.625 1 92.81 123 ASN A N 1
ATOM 923 C CA . ASN A 1 123 ? 13.391 10.078 1.573 1 92.81 123 ASN A CA 1
ATOM 924 C C . ASN A 1 123 ? 14.289 9.906 0.349 1 92.81 123 ASN A C 1
ATOM 926 O O . ASN A 1 123 ? 15.492 9.703 0.482 1 92.81 123 ASN A O 1
ATOM 930 N N . PRO A 1 124 ? 13.539 10.031 -0.8 1 83.62 124 PRO A N 1
ATOM 931 C CA . PRO A 1 124 ? 14.391 9.984 -1.993 1 83.62 124 PRO A CA 1
ATOM 932 C C . PRO A 1 124 ? 15.203 11.266 -2.184 1 83.62 124 PRO A C 1
ATOM 934 O O . PRO A 1 124 ? 14.633 12.352 -2.299 1 83.62 124 PRO A O 1
ATOM 937 N N . GLY A 1 125 ? 16.516 11.297 -2.092 1 75.56 125 GLY A N 1
ATOM 938 C CA . GLY A 1 125 ? 17.375 12.406 -2.447 1 75.56 125 GLY A CA 1
ATOM 939 C C . GLY A 1 125 ? 17.484 13.453 -1.354 1 75.56 125 GLY A C 1
ATOM 940 O O . GLY A 1 125 ? 18.062 14.523 -1.564 1 75.56 125 GLY A O 1
ATOM 941 N N . ALA A 1 126 ? 16.75 13.406 -0.332 1 73.44 126 ALA A N 1
ATOM 942 C CA . ALA A 1 126 ? 16.828 14.375 0.754 1 73.44 126 ALA A CA 1
ATOM 943 C C . ALA A 1 126 ? 16.953 13.68 2.107 1 73.44 126 ALA A C 1
ATOM 945 O O . ALA A 1 126 ? 16.688 12.484 2.223 1 73.44 126 ALA A O 1
ATOM 946 N N . ASP A 1 127 ? 17.438 14.461 2.994 1 83.5 127 ASP A N 1
ATOM 947 C CA . ASP A 1 127 ? 17.484 13.945 4.359 1 83.5 127 ASP A CA 1
ATOM 948 C C . ASP A 1 127 ? 16.062 13.727 4.898 1 83.5 127 ASP A C 1
ATOM 950 O O . ASP A 1 127 ? 15.156 14.5 4.59 1 83.5 127 ASP A O 1
ATOM 954 N N . GLY A 1 128 ? 16.016 12.641 5.637 1 94.19 128 GLY A N 1
ATOM 955 C CA . GLY A 1 128 ? 14.742 12.359 6.289 1 94.19 128 GLY A CA 1
ATOM 956 C C . GLY A 1 128 ? 14.141 11.031 5.863 1 94.19 128 GLY A C 1
ATOM 957 O O . GLY A 1 128 ? 14.828 10.18 5.309 1 94.19 128 GLY A O 1
ATOM 958 N N . VAL A 1 129 ? 12.875 10.867 6.289 1 96.56 129 VAL A N 1
ATOM 959 C CA . VAL A 1 129 ? 12.172 9.602 6.09 1 96.56 129 VAL A CA 1
ATOM 960 C C . VAL A 1 129 ? 10.719 9.875 5.703 1 96.56 129 VAL A C 1
ATOM 962 O O . VAL A 1 129 ? 10.211 10.977 5.926 1 96.56 129 VAL A O 1
ATOM 965 N N . TYR A 1 130 ? 10.156 8.961 5.023 1 96.75 130 TYR A N 1
ATOM 966 C CA . TYR A 1 130 ? 8.719 9.102 4.785 1 96.75 130 TYR A CA 1
ATOM 967 C C . TYR A 1 130 ? 7.969 7.852 5.234 1 96.75 130 TYR A C 1
ATOM 969 O O . TYR A 1 130 ? 8.562 6.777 5.363 1 96.75 130 TYR A O 1
ATOM 977 N N . LEU A 1 131 ? 6.77 8.07 5.57 1 97.81 131 LEU A N 1
ATOM 978 C CA . LEU A 1 131 ? 5.84 7.043 6.027 1 97.81 131 LEU A CA 1
ATOM 979 C C . LEU A 1 131 ? 4.668 6.902 5.066 1 97.81 131 LEU A C 1
ATOM 981 O O . LEU A 1 131 ? 3.977 7.879 4.773 1 97.81 131 LEU A O 1
ATOM 985 N N . SER A 1 132 ? 4.465 5.707 4.527 1 97.5 132 SER A N 1
ATOM 986 C CA . SER A 1 132 ? 3.354 5.441 3.619 1 97.5 132 SER A CA 1
ATOM 987 C C . SER A 1 132 ? 2.27 4.613 4.301 1 97.5 132 SER A C 1
ATOM 989 O O . SER A 1 132 ? 2.568 3.641 4.996 1 97.5 132 SER A O 1
ATOM 991 N N . TYR A 1 133 ? 1.055 5.074 4.129 1 97.94 133 TYR A N 1
ATOM 992 C CA . TYR A 1 133 ? -0.143 4.324 4.496 1 97.94 133 TYR A CA 1
ATOM 993 C C . TYR A 1 133 ? -0.891 3.854 3.252 1 97.94 133 TYR A C 1
ATOM 995 O O . TYR A 1 133 ? -1.276 4.664 2.408 1 97.94 133 TYR A O 1
ATOM 1003 N N . TYR A 1 134 ? -1.147 2.557 3.234 1 96.62 134 TYR A N 1
ATOM 1004 C CA . TYR A 1 134 ? -1.806 2 2.059 1 96.62 134 TYR A CA 1
ATOM 1005 C C . TYR A 1 134 ? -3.203 1.498 2.4 1 96.62 134 TYR A C 1
ATOM 1007 O O . TYR A 1 134 ? -3.615 1.534 3.562 1 96.62 134 TYR A O 1
ATOM 1015 N N . HIS A 1 135 ? -3.965 1.188 1.399 1 95.31 135 HIS A N 1
ATOM 1016 C CA . HIS A 1 135 ? -5.23 0.467 1.51 1 95.31 135 HIS A CA 1
ATOM 1017 C C . HIS A 1 135 ? -6.254 1.271 2.303 1 95.31 135 HIS A C 1
ATOM 1019 O O . HIS A 1 135 ? -6.906 0.737 3.203 1 95.31 135 HIS A O 1
ATOM 1025 N N . GLY A 1 136 ? -6.371 2.498 2.043 1 95.06 136 GLY A N 1
ATOM 1026 C CA . GLY A 1 136 ? -7.492 3.271 2.549 1 95.06 136 GLY A CA 1
ATOM 1027 C C . GLY A 1 136 ? -8.82 2.873 1.93 1 95.06 136 GLY A C 1
ATOM 1028 O O . GLY A 1 136 ? -9.023 1.708 1.579 1 95.06 136 GLY A O 1
ATOM 1029 N N . ASP A 1 137 ? -9.734 3.795 1.897 1 91.81 137 ASP A N 1
ATOM 1030 C CA . ASP A 1 137 ? -11.039 3.529 1.306 1 91.81 137 ASP A CA 1
ATOM 1031 C C . ASP A 1 137 ? -10.922 3.258 -0.192 1 91.81 137 ASP A C 1
ATOM 1033 O O . ASP A 1 137 ? -10 3.75 -0.845 1 91.81 137 ASP A O 1
ATOM 1037 N N . PRO A 1 138 ? -11.938 2.451 -0.673 1 87.75 138 PRO A N 1
ATOM 1038 C CA . PRO A 1 138 ? -11.93 2.238 -2.121 1 87.75 138 PRO A CA 1
ATOM 1039 C C . PRO A 1 138 ? -12.148 3.529 -2.908 1 87.75 138 PRO A C 1
ATOM 1041 O O . PRO A 1 138 ? -12.828 4.438 -2.436 1 87.75 138 PRO A O 1
ATOM 1044 N N . SER A 1 139 ? -11.328 3.535 -4.043 1 74.19 139 SER A N 1
ATOM 1045 C CA . SER A 1 139 ? -11.352 4.754 -4.848 1 74.19 139 SER A CA 1
ATOM 1046 C C . SER A 1 139 ? -12.016 4.508 -6.199 1 74.19 139 SER A C 1
ATOM 1048 O O . SER A 1 139 ? -12.07 3.369 -6.672 1 74.19 139 SER A O 1
ATOM 1050 N N . GLY A 1 140 ? -12.367 5.719 -6.902 1 60.34 140 GLY A N 1
ATOM 1051 C CA . GLY A 1 140 ? -12.555 5.891 -8.336 1 60.34 140 GLY A CA 1
ATOM 1052 C C . GLY A 1 140 ? -13.586 4.945 -8.922 1 60.34 140 GLY A C 1
ATOM 1053 O O . GLY A 1 140 ? -13.484 4.547 -10.078 1 60.34 140 GLY A O 1
ATOM 1054 N N . GLY A 1 141 ? -14.352 4.508 -8.141 1 59.47 141 GLY A N 1
ATOM 1055 C CA . GLY A 1 141 ? -15.32 3.619 -8.758 1 59.47 141 GLY A CA 1
ATOM 1056 C C . GLY A 1 141 ? -14.844 2.182 -8.852 1 59.47 141 GLY A C 1
ATOM 1057 O O . GLY A 1 141 ? -15.602 1.295 -9.25 1 59.47 141 GLY A O 1
ATOM 1058 N N . SER A 1 142 ? -13.562 2.045 -8.68 1 59.78 142 SER A N 1
ATOM 1059 C CA . SER A 1 142 ? -13.047 0.678 -8.688 1 59.78 142 SER A CA 1
ATOM 1060 C C . SER A 1 142 ? -12.891 0.136 -7.273 1 59.78 142 SER A C 1
ATOM 1062 O O . SER A 1 142 ? -12.555 0.881 -6.352 1 59.78 142 SER A O 1
ATOM 1064 N N . ARG A 1 143 ? -13.242 -1.068 -7.109 1 62.69 143 ARG A N 1
ATOM 1065 C CA . ARG A 1 143 ? -13.195 -1.692 -5.793 1 62.69 143 ARG A CA 1
ATOM 1066 C C . ARG A 1 143 ? -11.797 -2.219 -5.48 1 62.69 143 ARG A C 1
ATOM 1068 O O . ARG A 1 143 ? -11.523 -2.646 -4.359 1 62.69 143 ARG A O 1
ATOM 1075 N N . VAL A 1 144 ? -10.883 -2.051 -6.383 1 68.12 144 VAL A N 1
ATOM 1076 C CA . VAL A 1 144 ? -9.609 -2.699 -6.09 1 68.12 144 VAL A CA 1
ATOM 1077 C C . VAL A 1 144 ? -8.539 -1.642 -5.855 1 68.12 144 VAL A C 1
ATOM 1079 O O . VAL A 1 144 ? -7.5 -1.924 -5.25 1 68.12 144 VAL A O 1
ATOM 1082 N N . PHE A 1 145 ? -8.875 -0.363 -6.266 1 82.06 145 PHE A N 1
ATOM 1083 C CA . PHE A 1 145 ? -7.945 0.724 -5.973 1 82.06 145 PHE A CA 1
ATOM 1084 C C . PHE A 1 145 ? -8.328 1.427 -4.676 1 82.06 145 PHE A C 1
ATOM 1086 O O . PHE A 1 145 ? -9.516 1.653 -4.41 1 82.06 145 PHE A O 1
ATOM 1093 N N . HIS A 1 146 ? -7.336 1.62 -3.924 1 91.12 146 HIS A N 1
ATOM 1094 C CA . HIS A 1 146 ? -7.574 2.258 -2.635 1 91.12 146 HIS A CA 1
ATOM 1095 C C . HIS A 1 146 ? -6.809 3.574 -2.521 1 91.12 146 HIS A C 1
ATOM 1097 O O . HIS A 1 146 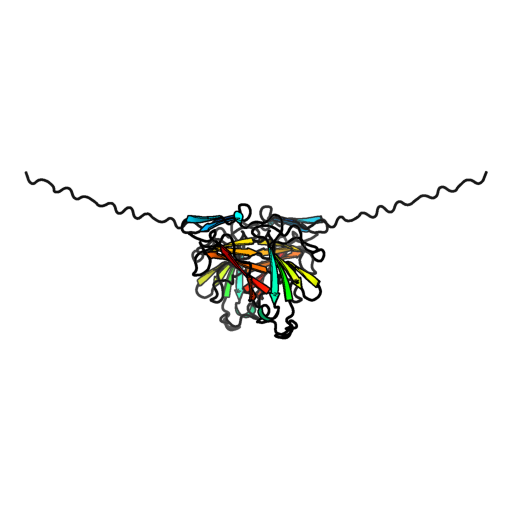? -5.695 3.697 -3.039 1 91.12 146 HIS A O 1
ATOM 1103 N N . TYR A 1 147 ? -7.473 4.5 -1.856 1 91.06 147 TYR A N 1
ATOM 1104 C CA . TYR A 1 147 ? -6.734 5.699 -1.478 1 91.06 147 TYR A CA 1
ATOM 1105 C C . TYR A 1 147 ? -5.57 5.352 -0.552 1 91.06 147 TYR A C 1
ATOM 1107 O O . TYR A 1 147 ? -5.68 4.449 0.278 1 91.06 147 TYR A O 1
ATOM 1115 N N . GLN A 1 148 ? -4.539 6.059 -0.75 1 94.44 148 GLN A N 1
ATOM 1116 C CA . GLN A 1 148 ? -3.336 5.887 0.056 1 94.44 148 GLN A CA 1
ATOM 1117 C C . GLN A 1 148 ? -2.562 7.195 0.175 1 94.44 148 GLN A C 1
ATOM 1119 O O . GLN A 1 148 ? -2.879 8.172 -0.503 1 94.44 148 GLN A O 1
ATOM 1124 N N . SER A 1 149 ? -1.565 7.234 1.102 1 94.56 149 SER A N 1
ATOM 1125 C CA . SER A 1 149 ? -0.851 8.484 1.326 1 94.56 149 SER A CA 1
ATOM 1126 C C . SER A 1 149 ? 0.581 8.234 1.785 1 94.56 149 SER A C 1
ATOM 1128 O O . SER A 1 149 ? 0.878 7.18 2.354 1 94.56 149 SER A O 1
ATOM 1130 N N . SER A 1 150 ? 1.389 9.211 1.494 1 95.81 150 SER A N 1
ATOM 1131 C CA . SER A 1 150 ? 2.734 9.281 2.055 1 95.81 150 SER A CA 1
ATOM 1132 C C . SER A 1 150 ? 2.973 10.617 2.752 1 95.81 150 SER A C 1
ATOM 1134 O O . SER A 1 150 ? 2.602 11.672 2.23 1 95.81 150 SER A O 1
ATOM 1136 N N . VAL A 1 151 ? 3.5 10.523 3.926 1 96.56 151 VAL A N 1
ATOM 1137 C CA . VAL A 1 151 ? 3.918 11.711 4.66 1 96.56 151 VAL A CA 1
ATOM 1138 C C . VAL A 1 151 ? 5.441 11.828 4.645 1 96.56 151 VAL A C 1
ATOM 1140 O O . VAL A 1 151 ? 6.137 10.984 5.215 1 96.56 151 VAL A O 1
ATOM 1143 N N . PHE A 1 152 ? 5.898 12.883 4.047 1 96 152 PHE A N 1
ATOM 1144 C CA . PHE A 1 152 ? 7.336 13.109 3.971 1 96 152 PHE A CA 1
ATOM 1145 C C . PHE A 1 152 ? 7.805 13.992 5.121 1 96 152 PHE A C 1
ATOM 1147 O O . PHE A 1 152 ? 7.375 15.141 5.25 1 96 152 PHE A O 1
ATOM 1154 N N . PHE A 1 153 ? 8.656 13.422 5.93 1 97.81 153 PHE A N 1
ATOM 1155 C CA . PHE A 1 153 ? 9.297 14.164 7.008 1 97.81 153 PHE A CA 1
ATOM 1156 C C . PHE A 1 153 ? 10.656 14.695 6.566 1 97.81 153 PHE A C 1
ATOM 1158 O O . PHE A 1 153 ? 11.57 13.922 6.297 1 97.81 153 PHE A O 1
ATOM 1165 N N . VAL A 1 154 ? 10.734 16 6.582 1 96.81 154 VAL A N 1
ATOM 1166 C CA . VAL A 1 154 ? 11.938 16.641 6.066 1 96.81 154 VAL A CA 1
ATOM 1167 C C . VAL A 1 154 ? 12.688 17.344 7.207 1 96.81 154 VAL A C 1
ATOM 1169 O O . VAL A 1 154 ? 12.07 17.984 8.055 1 96.81 154 VAL A O 1
ATOM 1172 N N . CYS A 1 155 ? 13.938 17.25 7.113 1 97.12 155 CYS A N 1
ATOM 1173 C CA . CYS A 1 155 ? 14.781 17.797 8.164 1 97.12 155 CYS A CA 1
ATOM 1174 C C . CYS A 1 155 ? 14.703 19.312 8.188 1 97.12 155 CYS A C 1
ATOM 1176 O O . CYS A 1 155 ? 15.008 19.969 7.191 1 97.12 155 CYS A O 1
ATOM 1178 N N . ASP A 1 156 ? 14.297 19.828 9.281 1 96.31 156 ASP A N 1
ATOM 1179 C CA . ASP A 1 156 ? 14.398 21.234 9.648 1 96.31 156 ASP A CA 1
ATOM 1180 C C . ASP A 1 156 ? 14.688 21.391 11.141 1 96.31 156 ASP A C 1
ATOM 1182 O O . ASP A 1 156 ? 13.773 21.297 11.969 1 96.31 156 ASP A O 1
ATOM 1186 N N . ASN A 1 157 ? 15.922 21.688 11.438 1 95.69 157 ASN A N 1
ATOM 1187 C CA . ASN A 1 157 ? 16.375 21.719 12.828 1 95.69 157 ASN A CA 1
ATOM 1188 C C . ASN A 1 157 ? 15.812 22.906 13.586 1 95.69 157 ASN A C 1
ATOM 1190 O O . ASN A 1 157 ? 15.906 22.969 14.812 1 95.69 157 ASN A O 1
ATOM 1194 N N . SER A 1 158 ? 15.156 23.734 12.938 1 97.06 158 SER A N 1
ATOM 1195 C CA . SER A 1 158 ? 14.688 24.953 13.57 1 97.06 158 SER A CA 1
ATOM 1196 C C . SER A 1 158 ? 13.273 24.797 14.109 1 97.06 158 SER A C 1
ATOM 1198 O O . SER A 1 158 ? 12.75 25.688 14.766 1 97.06 158 SER A O 1
ATOM 1200 N N . THR A 1 159 ? 12.641 23.641 13.852 1 97 159 THR A N 1
ATOM 1201 C CA . THR A 1 159 ? 11.242 23.516 14.25 1 97 159 THR A CA 1
ATOM 1202 C C . THR A 1 159 ? 10.969 22.125 14.82 1 97 159 THR A C 1
ATOM 1204 O O . THR A 1 159 ? 11.547 21.141 14.367 1 97 159 THR A O 1
ATOM 1207 N N . GLU A 1 160 ? 10.086 22.094 15.891 1 95.56 160 GLU A N 1
ATOM 1208 C CA . GLU A 1 160 ? 9.57 20.812 16.359 1 95.56 160 GLU A CA 1
ATOM 1209 C C . GLU A 1 160 ? 8.695 20.141 15.297 1 95.56 160 GLU A C 1
ATOM 1211 O O . GLU A 1 160 ? 8.836 18.953 15.031 1 95.56 160 GLU A O 1
ATOM 1216 N N . MET A 1 161 ? 7.855 20.922 14.781 1 94.69 161 MET A N 1
ATOM 1217 C CA . MET A 1 161 ? 6.98 20.453 13.7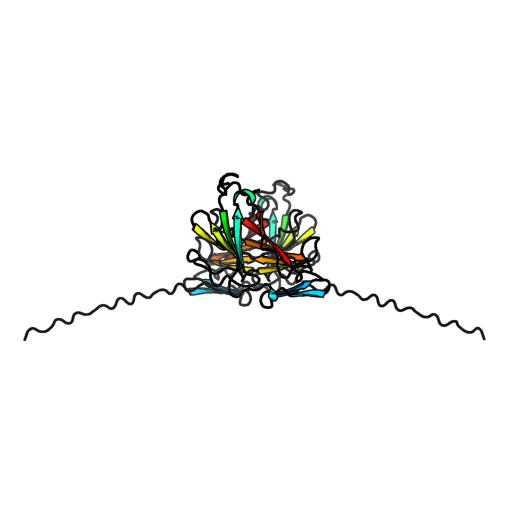19 1 94.69 161 MET A CA 1
ATOM 1218 C C . MET A 1 161 ? 6.359 21.625 12.961 1 94.69 161 MET A C 1
ATOM 1220 O O . MET A 1 161 ? 5.754 22.5 13.57 1 94.69 161 MET A O 1
ATOM 1224 N N . THR A 1 162 ? 6.598 21.672 11.719 1 94.81 162 THR A N 1
ATOM 1225 C CA . THR A 1 162 ? 5.895 22.578 10.812 1 94.81 162 THR A CA 1
ATOM 1226 C C . THR A 1 162 ? 5.082 21.781 9.789 1 94.81 162 THR A C 1
ATOM 1228 O O . THR A 1 162 ? 5.605 20.891 9.133 1 94.81 162 THR A O 1
ATOM 1231 N N . GLY A 1 163 ? 3.822 22.141 9.664 1 92.31 163 GLY A N 1
ATOM 1232 C CA . GLY A 1 163 ? 2.855 21.375 8.898 1 92.31 163 GLY A CA 1
ATOM 1233 C C . GLY A 1 163 ? 1.911 20.562 9.766 1 92.31 163 GLY A C 1
ATOM 1234 O O . GLY A 1 163 ? 1.717 20.875 10.938 1 92.31 163 GLY A O 1
ATOM 1235 N N . PRO A 1 164 ? 1.291 19.609 9.023 1 94.69 164 PRO A N 1
ATOM 1236 C CA . PRO A 1 164 ? 1.401 19.016 7.691 1 94.69 164 PRO A CA 1
ATOM 1237 C C . PRO A 1 164 ? 0.864 19.922 6.59 1 94.69 164 PRO A C 1
ATOM 1239 O O . PRO A 1 164 ? -0.071 20.688 6.824 1 94.69 164 PRO A O 1
ATOM 1242 N N . THR A 1 165 ? 1.501 19.766 5.484 1 90.44 165 THR A N 1
ATOM 1243 C CA . THR A 1 165 ? 1.034 20.438 4.281 1 90.44 165 THR A CA 1
ATOM 1244 C C . THR A 1 165 ? 0.686 19.422 3.193 1 90.44 165 THR A C 1
ATOM 1246 O O . THR A 1 165 ? 1.4 18.438 3.006 1 90.44 165 THR A O 1
ATOM 1249 N N . PHE A 1 166 ? -0.424 19.688 2.549 1 90.25 166 PHE A N 1
ATOM 1250 C CA . PHE A 1 166 ? -0.786 18.875 1.392 1 90.25 166 PHE A CA 1
ATOM 1251 C C . PHE A 1 166 ? 0.002 19.297 0.161 1 90.25 166 PHE A C 1
ATOM 1253 O O . PHE A 1 166 ? -0 20.484 -0.203 1 90.25 166 PHE A O 1
ATOM 1260 N N . GLU A 1 167 ? 0.628 18.359 -0.41 1 85.44 167 GLU A N 1
ATOM 1261 C CA . GLU A 1 167 ? 1.41 18.719 -1.59 1 85.44 167 GLU A CA 1
ATOM 1262 C C . GLU A 1 167 ? 0.639 18.422 -2.873 1 85.44 167 GLU A C 1
ATOM 1264 O O . GLU A 1 167 ? 0.367 19.328 -3.662 1 85.44 167 GLU A O 1
ATOM 1269 N N . HIS A 1 168 ? 0.325 17.094 -3.08 1 82.44 168 HIS A N 1
ATOM 1270 C CA . HIS A 1 168 ? -0.453 16.703 -4.25 1 82.44 168 HIS A CA 1
ATOM 1271 C C . HIS A 1 168 ? -1.011 15.289 -4.09 1 82.44 168 HIS A C 1
ATOM 1273 O O . HIS A 1 168 ? -0.651 14.578 -3.146 1 82.44 168 HIS A O 1
ATOM 1279 N N . GLN A 1 169 ? -1.874 14.969 -4.98 1 83.19 169 GLN A N 1
ATOM 1280 C CA . GLN A 1 169 ? -2.355 13.594 -5.125 1 83.19 169 GLN A CA 1
ATOM 1281 C C . GLN A 1 169 ? -2.045 13.047 -6.512 1 83.19 169 GLN A C 1
ATOM 1283 O O . GLN A 1 169 ? -2.369 13.672 -7.523 1 83.19 169 GLN A O 1
ATOM 1288 N N . SER A 1 170 ? -1.431 11.922 -6.484 1 80.19 170 SER A N 1
ATOM 1289 C CA . SER A 1 170 ? -1.068 11.32 -7.766 1 80.19 170 SER A CA 1
ATOM 1290 C C . SER A 1 170 ? -2.271 10.656 -8.43 1 80.19 170 SER A C 1
ATOM 1292 O O . SER A 1 170 ? -3.318 10.492 -7.797 1 80.19 170 SER A O 1
ATOM 1294 N N . ASN A 1 171 ? -2.113 10.156 -9.727 1 76.19 171 ASN A N 1
ATOM 1295 C CA . ASN A 1 171 ? -3.156 9.469 -10.477 1 76.19 171 ASN A CA 1
ATOM 1296 C C . ASN A 1 171 ? -3.416 8.07 -9.93 1 76.19 171 ASN A C 1
ATOM 1298 O O . ASN A 1 171 ? -4.406 7.43 -10.289 1 76.19 171 ASN A O 1
ATOM 1302 N N . CYS A 1 172 ? -2.641 7.703 -9.047 1 79.38 172 CYS A N 1
ATOM 1303 C CA . CYS A 1 172 ? -2.82 6.395 -8.43 1 79.38 172 CYS A CA 1
ATOM 1304 C C . CYS A 1 172 ? -3.457 6.523 -7.051 1 79.3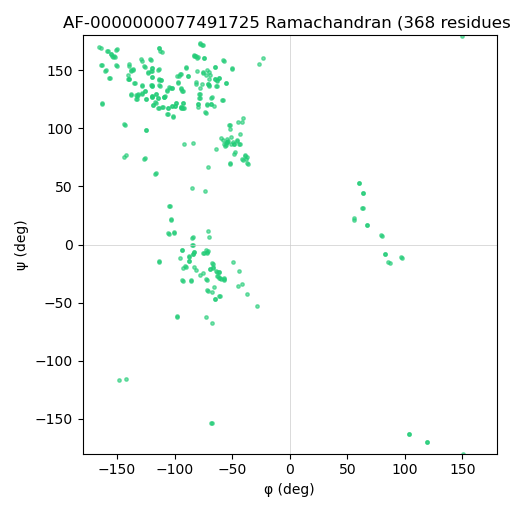8 172 CYS A C 1
ATOM 1306 O O . CYS A 1 172 ? -3.262 5.66 -6.191 1 79.38 172 CYS A O 1
ATOM 1308 N N . PHE A 1 173 ? -4.156 7.707 -6.82 1 84.19 173 PHE A N 1
ATOM 1309 C CA . PHE A 1 173 ? -4.918 7.969 -5.602 1 84.19 173 PHE A CA 1
ATOM 1310 C C . PHE A 1 173 ? -4 7.996 -4.387 1 84.19 173 PHE A C 1
ATOM 1312 O O . PHE A 1 173 ? -4.391 7.562 -3.301 1 84.19 173 PHE A O 1
ATOM 1319 N N . HIS A 1 174 ? -2.824 8.43 -4.672 1 89.38 174 HIS A N 1
ATOM 1320 C CA . HIS A 1 174 ? -1.805 8.539 -3.633 1 89.38 174 HIS A CA 1
ATOM 1321 C C . HIS A 1 174 ? -1.559 9.992 -3.252 1 89.38 174 HIS A C 1
ATOM 1323 O O . HIS A 1 174 ? -1.023 10.766 -4.051 1 89.38 174 HIS A O 1
ATOM 1329 N N . SER A 1 175 ? -1.921 10.328 -2.07 1 89.31 175 SER A N 1
ATOM 1330 C CA . SER A 1 175 ? -1.732 11.695 -1.584 1 89.31 175 SER A CA 1
ATOM 1331 C C . SER A 1 175 ? -0.362 11.867 -0.938 1 89.31 175 SER A C 1
ATOM 1333 O O . SER A 1 175 ? 0.116 10.969 -0.236 1 89.31 175 SER A O 1
ATOM 1335 N N . HIS A 1 176 ? 0.177 13.062 -1.132 1 90.69 176 HIS A N 1
ATOM 1336 C CA . HIS A 1 176 ? 1.491 13.375 -0.579 1 90.69 176 HIS A CA 1
ATOM 1337 C C . HIS A 1 176 ? 1.416 14.539 0.397 1 90.69 176 HIS A C 1
ATOM 1339 O O . HIS A 1 176 ? 0.871 15.602 0.066 1 90.69 176 HIS A O 1
ATOM 1345 N N . PHE A 1 177 ? 1.937 14.312 1.562 1 92.44 177 PHE A N 1
ATOM 1346 C CA . PHE A 1 177 ? 2.014 15.336 2.602 1 92.44 177 PHE A CA 1
ATOM 1347 C C . PHE A 1 177 ? 3.461 15.578 3.012 1 92.44 177 PHE A C 1
ATOM 1349 O O . PHE A 1 177 ? 4.316 14.703 2.846 1 92.44 177 PHE A O 1
ATOM 1356 N N . ARG A 1 178 ? 3.611 16.781 3.607 1 93.75 178 ARG A N 1
ATOM 1357 C CA . ARG A 1 178 ? 4.957 17.125 4.062 1 93.75 178 ARG A CA 1
ATOM 1358 C C . ARG A 1 178 ? 4.93 17.719 5.469 1 93.75 178 ARG A C 1
ATOM 1360 O O . ARG A 1 178 ? 4.062 18.531 5.789 1 93.75 178 ARG A O 1
ATOM 1367 N N . ILE A 1 179 ? 5.902 17.297 6.234 1 96.31 179 ILE A N 1
ATOM 1368 C CA . ILE A 1 179 ? 6.129 17.844 7.57 1 96.31 179 ILE A CA 1
ATOM 1369 C C . ILE A 1 179 ? 7.605 18.188 7.742 1 96.31 179 ILE A C 1
ATOM 1371 O O . ILE A 1 179 ? 8.484 17.359 7.461 1 96.31 179 ILE A O 1
ATOM 1375 N N . LEU A 1 180 ? 7.848 19.375 8.18 1 96.31 180 LEU A N 1
ATOM 1376 C CA . LEU A 1 180 ? 9.195 19.75 8.57 1 96.31 180 LEU A CA 1
ATOM 1377 C C . LEU A 1 180 ? 9.414 19.531 10.062 1 96.31 180 LEU A C 1
ATOM 1379 O O . LEU A 1 180 ? 8.586 19.938 10.883 1 96.31 180 LEU A O 1
ATOM 1383 N N . THR A 1 181 ? 10.508 18.906 10.367 1 97.62 181 THR A N 1
ATOM 1384 C CA . THR A 1 181 ? 10.719 18.609 11.781 1 97.62 181 THR A CA 1
ATOM 1385 C C . THR A 1 181 ? 12.195 18.344 12.062 1 97.62 181 THR A C 1
ATOM 1387 O O . THR A 1 181 ? 12.906 17.781 11.219 1 97.62 181 THR A O 1
ATOM 1390 N N . LYS A 1 182 ? 12.602 18.656 13.219 1 97.62 182 LYS A N 1
ATOM 1391 C CA . LYS A 1 182 ? 13.969 18.359 13.648 1 97.62 182 LYS A CA 1
ATOM 1392 C C . LYS A 1 182 ? 14.172 16.859 13.82 1 97.62 182 LYS A C 1
ATOM 1394 O O . LYS A 1 182 ? 15.305 16.359 13.742 1 97.62 182 LYS A O 1
ATOM 1399 N N . HIS A 1 183 ? 13.078 16.094 13.992 1 97.62 183 HIS A N 1
ATOM 1400 C CA . HIS A 1 183 ? 13.156 14.664 14.234 1 97.62 183 HIS A CA 1
ATOM 1401 C C . HIS A 1 183 ? 13.492 13.906 12.953 1 97.62 183 HIS A C 1
ATOM 1403 O O . HIS A 1 183 ? 13.758 12.703 12.992 1 97.62 183 HIS A O 1
ATOM 1409 N N . ALA A 1 184 ? 13.516 14.609 11.828 1 97.44 184 ALA A N 1
ATOM 1410 C CA . ALA A 1 184 ? 13.891 13.992 10.562 1 97.44 184 ALA A CA 1
ATOM 1411 C C . ALA A 1 184 ? 15.336 14.328 10.195 1 97.44 184 ALA A C 1
ATOM 1413 O O . ALA A 1 184 ? 15.781 14.062 9.078 1 97.44 184 ALA A O 1
ATOM 1414 N N . CYS A 1 185 ? 16.062 14.93 11.156 1 95.69 185 CYS A N 1
ATOM 1415 C CA . CYS A 1 185 ? 17.453 15.305 10.906 1 95.69 185 CYS A CA 1
ATOM 1416 C C . CYS A 1 185 ? 18.406 14.219 11.383 1 95.69 185 CYS A C 1
ATOM 1418 O O . CYS A 1 185 ? 18.156 13.562 12.406 1 95.69 185 CYS A O 1
ATOM 1420 N N . LYS A 1 186 ? 19.5 14.117 10.633 1 89.94 186 LYS A N 1
ATOM 1421 C CA . LYS A 1 186 ? 20.562 13.195 11.039 1 89.94 186 LYS A CA 1
ATOM 1422 C C . LYS A 1 186 ? 21.484 13.844 12.07 1 89.94 186 LYS A C 1
ATOM 1424 O O . LYS A 1 186 ? 21.656 15.07 12.07 1 89.94 186 LYS A O 1
ATOM 1429 N N . MET B 1 1 ? -64.688 -17.297 35.25 1 29.09 1 MET B N 1
ATOM 1430 C CA . MET B 1 1 ? -63.25 -17.219 35.375 1 29.09 1 MET B CA 1
ATOM 1431 C C . MET B 1 1 ? -62.562 -17.266 34 1 29.09 1 MET B C 1
ATOM 1433 O O . MET B 1 1 ? -62.5 -18.312 33.375 1 29.09 1 MET B O 1
ATOM 1437 N N . ALA B 1 2 ? -62.781 -16.172 33.219 1 36.88 2 ALA B N 1
ATOM 1438 C CA . ALA B 1 2 ? -62.188 -16.016 31.906 1 36.88 2 ALA B CA 1
ATOM 1439 C C . ALA B 1 2 ? -60.656 -16.234 31.953 1 36.88 2 ALA B C 1
ATOM 1441 O O . ALA B 1 2 ? -59.969 -15.625 32.781 1 36.88 2 ALA B O 1
ATOM 1442 N N . THR B 1 3 ? -60.188 -17.422 31.578 1 37.22 3 THR B N 1
ATOM 1443 C CA . THR B 1 3 ? -58.812 -17.875 31.391 1 37.22 3 THR B CA 1
ATOM 1444 C C . THR B 1 3 ? -58.031 -16.906 30.469 1 37.22 3 THR B C 1
ATOM 1446 O O . THR B 1 3 ? -58.562 -16.5 29.438 1 37.22 3 THR B O 1
ATOM 1449 N N . LEU B 1 4 ? -57.188 -16.078 31.031 1 39.66 4 LEU B N 1
ATOM 1450 C CA . LEU B 1 4 ? -56.156 -15.219 30.438 1 39.66 4 LEU B CA 1
ATOM 1451 C C . LEU B 1 4 ? -55.344 -15.984 29.422 1 39.66 4 LEU B C 1
ATOM 1453 O O . LEU B 1 4 ? -54.75 -17.031 29.734 1 39.66 4 LEU B O 1
ATOM 1457 N N . THR B 1 5 ? -55.75 -16.016 28.156 1 44.53 5 THR B N 1
ATOM 1458 C CA . THR B 1 5 ? -54.969 -16.438 27 1 44.53 5 THR B CA 1
ATOM 1459 C C . THR B 1 5 ? -53.562 -15.914 27.094 1 44.53 5 THR B C 1
ATOM 1461 O O . THR B 1 5 ? -53.344 -14.758 27.453 1 44.53 5 THR B O 1
ATOM 1464 N N . GLY B 1 6 ? -52.594 -16.797 27.422 1 38.72 6 GLY B N 1
ATOM 1465 C CA . GLY B 1 6 ? -51.156 -16.625 27.453 1 38.72 6 GLY B CA 1
ATOM 1466 C C . GLY B 1 6 ? -50.594 -15.984 26.188 1 38.72 6 GLY B C 1
ATOM 1467 O O . GLY B 1 6 ? -50.812 -16.5 25.094 1 38.72 6 GLY B O 1
ATOM 1468 N N . LEU B 1 7 ? -50.531 -14.625 26.031 1 44.5 7 LEU B N 1
ATOM 1469 C CA . LEU B 1 7 ? -49.781 -13.93 25 1 44.5 7 LEU B CA 1
ATOM 1470 C C . LEU B 1 7 ? -48.344 -14.414 24.953 1 44.5 7 LEU B C 1
ATOM 1472 O O . LEU B 1 7 ? -47.594 -14.25 25.922 1 44.5 7 LEU B O 1
ATOM 1476 N N . THR B 1 8 ? -48.062 -15.484 24.203 1 45.03 8 THR B N 1
ATOM 1477 C CA . THR B 1 8 ? -46.688 -15.852 23.906 1 45.03 8 THR B CA 1
ATOM 1478 C C . THR B 1 8 ? -45.938 -14.68 23.266 1 45.03 8 THR B C 1
ATOM 1480 O O . THR B 1 8 ? -46.312 -14.211 22.188 1 45.03 8 THR B O 1
ATOM 1483 N N . VAL B 1 9 ? -45.375 -13.773 24.031 1 46.22 9 VAL B N 1
ATOM 1484 C CA . VAL B 1 9 ? -44.438 -12.781 23.5 1 46.22 9 VAL B CA 1
ATOM 1485 C C . VAL B 1 9 ? -43.312 -13.492 22.75 1 46.22 9 VAL B C 1
ATOM 1487 O O . VAL B 1 9 ? -42.531 -14.258 23.344 1 46.22 9 VAL B O 1
ATOM 1490 N N . LEU B 1 10 ? -43.469 -13.75 21.453 1 44.59 10 LEU B N 1
ATOM 1491 C CA . LEU B 1 10 ? -42.312 -14.141 20.625 1 44.59 10 LEU B CA 1
ATOM 1492 C C . LEU B 1 10 ? -41.188 -13.117 20.734 1 44.59 10 LEU B C 1
ATOM 1494 O O . LEU B 1 10 ? -41.375 -11.969 20.328 1 44.59 10 LEU B O 1
ATOM 1498 N N . VAL B 1 11 ? -40.281 -13.281 21.656 1 46.28 11 VAL B N 1
ATOM 1499 C CA . VAL B 1 11 ? -39.062 -12.492 21.672 1 46.28 11 VAL B CA 1
ATOM 1500 C C . VAL B 1 11 ? -38.281 -12.719 20.391 1 46.28 11 VAL B C 1
ATOM 1502 O O . VAL B 1 11 ? -37.844 -13.836 20.109 1 46.28 11 VAL B O 1
ATOM 1505 N N . ALA B 1 12 ? -38.5 -11.906 19.359 1 43.5 12 ALA B N 1
ATOM 1506 C CA . ALA B 1 12 ? -37.594 -11.891 18.219 1 43.5 12 ALA B CA 1
ATOM 1507 C C . ALA B 1 12 ? -36.156 -11.578 18.672 1 43.5 12 ALA B C 1
ATOM 1509 O O . ALA B 1 12 ? -35.875 -10.469 19.141 1 43.5 12 ALA B O 1
ATOM 1510 N N . LEU B 1 13 ? -35.375 -12.586 19.078 1 43.5 13 LEU B N 1
ATOM 1511 C CA . LEU B 1 13 ? -33.938 -12.383 19.203 1 43.5 13 LEU B CA 1
ATOM 1512 C C . LEU B 1 13 ? -33.344 -11.805 17.922 1 43.5 13 LEU B C 1
ATOM 1514 O O . LEU B 1 13 ? -33.25 -12.508 16.906 1 43.5 13 LEU B O 1
ATOM 1518 N N . LEU B 1 14 ? -33.594 -10.617 17.594 1 44.28 14 LEU B N 1
ATOM 1519 C CA . LEU B 1 14 ? -32.812 -10 16.547 1 44.28 14 LEU B CA 1
ATOM 1520 C C . LEU B 1 14 ? -31.328 -10.211 16.781 1 44.28 14 LEU B C 1
ATOM 1522 O O . LEU B 1 14 ? -30.766 -9.664 17.734 1 44.28 14 LEU B O 1
ATOM 1526 N N . GLY B 1 15 ? -30.828 -11.406 16.469 1 43.91 15 GLY B N 1
ATOM 1527 C CA . GLY B 1 15 ? -29.375 -11.539 16.484 1 43.91 15 GLY B CA 1
ATOM 1528 C C . GLY B 1 15 ? -28.656 -10.312 15.93 1 43.91 15 GLY B C 1
ATOM 1529 O O . GLY B 1 15 ? -28.781 -10 14.75 1 43.91 15 GLY B O 1
ATOM 1530 N N . CYS B 1 16 ? -28.5 -9.234 16.562 1 46.38 16 CYS B N 1
ATOM 1531 C CA . CYS B 1 16 ? -27.609 -8.141 16.188 1 46.38 16 CYS B CA 1
ATOM 1532 C C . CYS B 1 16 ? -26.312 -8.664 15.586 1 46.38 16 CYS B C 1
ATOM 1534 O O . CYS B 1 16 ? -25.5 -9.25 16.297 1 46.38 16 CYS B O 1
ATOM 1536 N N . ALA B 1 17 ? -26.375 -9.18 14.461 1 48.12 17 ALA B N 1
ATOM 1537 C CA . ALA B 1 17 ? -25.094 -9.484 13.82 1 48.12 17 ALA B CA 1
ATOM 1538 C C . ALA B 1 17 ? -24.062 -8.383 14.102 1 48.12 17 ALA B C 1
ATOM 1540 O O . ALA B 1 17 ? -24.219 -7.254 13.641 1 48.12 17 ALA B O 1
ATOM 1541 N N . LEU B 1 18 ? -23.5 -8.242 15.227 1 50.09 18 LEU B N 1
ATOM 1542 C CA . LEU B 1 18 ? -22.375 -7.336 15.492 1 50.09 18 LEU B CA 1
ATOM 1543 C C . LEU B 1 18 ? -21.359 -7.367 14.359 1 50.09 18 LEU B C 1
ATOM 1545 O O . LEU B 1 18 ? -20.781 -8.414 14.078 1 50.09 18 LEU B O 1
ATOM 1549 N N . SER B 1 19 ? -21.719 -6.766 13.242 1 57.25 19 SER B N 1
ATOM 1550 C CA . SER B 1 19 ? -20.734 -6.633 12.18 1 57.25 19 SER B CA 1
ATOM 1551 C C . SER B 1 19 ? -19.375 -6.203 12.742 1 57.25 19 SER B C 1
ATOM 1553 O O . SER B 1 19 ? -19.281 -5.188 13.43 1 57.25 19 SER B O 1
ATOM 1555 N N . ALA B 1 20 ? -18.516 -7.145 13.18 1 68.06 20 ALA B N 1
ATOM 1556 C CA . ALA B 1 20 ? -17.188 -6.863 13.695 1 68.06 20 ALA B CA 1
ATOM 1557 C C . ALA B 1 20 ? -16.25 -6.391 12.586 1 68.06 20 ALA B C 1
ATOM 1559 O O . ALA B 1 20 ? -16.531 -6.605 11.398 1 68.06 20 ALA B O 1
ATOM 1560 N N . MET B 1 21 ? -15.289 -5.559 12.82 1 82.56 21 MET B N 1
ATOM 1561 C CA . MET B 1 21 ? -14.234 -5.129 11.906 1 82.56 21 MET B CA 1
ATOM 1562 C C . MET B 1 21 ? -13.43 -6.32 11.398 1 82.56 21 MET B C 1
ATOM 1564 O O . MET B 1 21 ? -13.141 -7.246 12.156 1 82.56 21 MET B O 1
ATOM 1568 N N . PRO B 1 22 ? -13.352 -6.473 10.156 1 90.69 22 PRO B N 1
ATOM 1569 C CA . PRO B 1 22 ? -12.555 -7.582 9.625 1 90.69 22 PRO B CA 1
ATOM 1570 C C . PRO B 1 22 ? -11.156 -7.645 10.227 1 90.69 22 PRO B C 1
ATOM 1572 O O . PRO B 1 22 ? -10.625 -6.625 10.672 1 90.69 22 PRO B O 1
ATOM 1575 N N . ILE B 1 23 ? -10.617 -8.859 10.281 1 93.44 23 ILE B N 1
ATOM 1576 C CA . ILE B 1 23 ? -9.281 -9.07 10.844 1 93.44 23 ILE B CA 1
ATOM 1577 C C . ILE B 1 23 ? -8.367 -9.656 9.773 1 93.44 23 ILE B C 1
ATOM 1579 O O . ILE B 1 23 ? -8.664 -10.703 9.195 1 93.44 23 ILE B O 1
ATOM 1583 N N . SER B 1 24 ? -7.32 -8.953 9.484 1 96.38 24 SER B N 1
ATOM 1584 C CA . SER B 1 24 ? -6.246 -9.406 8.609 1 96.38 24 SER B CA 1
ATOM 1585 C C . SER B 1 24 ? -5.031 -9.859 9.414 1 96.38 24 SER B C 1
ATOM 1587 O O . SER B 1 24 ? -4.441 -9.07 10.148 1 96.38 24 SER B O 1
ATOM 1589 N N . ASP B 1 25 ? -4.633 -11.109 9.289 1 97.06 25 ASP B N 1
ATOM 1590 C CA . ASP B 1 25 ? -3.484 -11.664 10 1 97.06 25 ASP B CA 1
ATOM 1591 C C . ASP B 1 25 ? -2.484 -12.289 9.023 1 97.06 25 ASP B C 1
ATOM 1593 O O . ASP B 1 25 ? -2.615 -13.453 8.656 1 97.06 25 ASP B O 1
ATOM 1597 N N . ILE B 1 26 ? -1.472 -11.555 8.695 1 97.19 26 ILE B N 1
ATOM 1598 C CA . ILE B 1 26 ? -0.486 -12.008 7.719 1 97.19 26 ILE B CA 1
ATOM 1599 C C . ILE B 1 26 ? 0.365 -13.125 8.32 1 97.19 26 ILE B C 1
ATOM 1601 O O . ILE B 1 26 ? 0.7 -14.094 7.633 1 97.19 26 ILE B O 1
ATOM 1605 N N . THR B 1 27 ? 0.717 -12.977 9.578 1 96.31 27 THR B N 1
ATOM 1606 C CA . THR B 1 27 ? 1.572 -13.953 10.234 1 96.31 27 THR B CA 1
ATOM 1607 C C . THR B 1 27 ? 0.915 -15.336 10.234 1 96.31 27 THR B C 1
ATOM 1609 O O . THR B 1 27 ? 1.552 -16.328 9.898 1 96.31 27 THR B O 1
ATOM 1612 N N . ARG B 1 28 ? -0.39 -15.453 10.547 1 97.5 28 ARG B N 1
ATOM 1613 C CA . ARG B 1 28 ? -1.113 -16.719 10.562 1 97.5 28 ARG B CA 1
ATOM 1614 C C . ARG B 1 28 ? -1.675 -17.047 9.188 1 97.5 28 ARG B C 1
ATOM 1616 O O . ARG B 1 28 ? -2.17 -18.156 8.961 1 97.5 28 ARG B O 1
ATOM 1623 N N . CYS B 1 29 ? -1.621 -16.109 8.312 1 98.25 29 CYS B N 1
ATOM 1624 C CA . CYS B 1 29 ? -2.121 -16.234 6.945 1 98.25 29 CYS B CA 1
ATOM 1625 C C . CYS B 1 29 ? -3.615 -16.531 6.934 1 98.25 29 CYS B C 1
ATOM 1627 O O . CYS B 1 29 ? -4.059 -17.469 6.277 1 98.25 29 CYS B O 1
ATOM 1629 N N . GLN B 1 30 ? -4.312 -15.672 7.645 1 98.12 30 GLN B N 1
ATOM 1630 C CA . GLN B 1 30 ? -5.75 -15.836 7.824 1 98.12 30 GLN B CA 1
ATOM 1631 C C . GLN B 1 30 ? -6.48 -14.5 7.707 1 98.12 30 GLN B C 1
ATOM 1633 O O . GLN B 1 30 ? -5.918 -13.453 8.031 1 98.12 30 GLN B O 1
ATOM 1638 N N . TYR B 1 31 ? -7.66 -14.586 7.27 1 97.62 31 TYR B N 1
ATOM 1639 C CA . TYR B 1 31 ? -8.539 -13.43 7.188 1 97.62 31 TYR B CA 1
ATOM 1640 C C . TYR B 1 31 ? -9.922 -13.758 7.75 1 97.62 31 TYR B C 1
ATOM 1642 O O . TYR B 1 31 ? -10.531 -14.758 7.379 1 97.62 31 TYR B O 1
ATOM 1650 N N . THR B 1 32 ? -10.438 -12.945 8.656 1 96.5 32 THR B N 1
ATOM 1651 C CA . THR B 1 32 ? -11.805 -13.031 9.172 1 96.5 32 THR B CA 1
ATOM 1652 C C . THR B 1 32 ? -12.641 -11.844 8.695 1 96.5 32 THR B C 1
ATOM 1654 O O . THR B 1 32 ? -12.352 -10.703 9.047 1 96.5 32 THR B O 1
ATOM 1657 N N . GLY B 1 33 ? -13.625 -12.156 7.988 1 92.62 33 GLY B N 1
ATOM 1658 C CA . GLY B 1 33 ? -14.469 -11.109 7.438 1 92.62 33 GLY B CA 1
ATOM 1659 C C . GLY B 1 33 ? -15.398 -10.484 8.469 1 92.62 33 GLY B C 1
ATOM 1660 O O . GLY B 1 33 ? -15.453 -10.938 9.609 1 92.62 33 GLY B O 1
ATOM 1661 N N . ALA B 1 34 ? -16.031 -9.398 7.984 1 87.81 34 ALA B N 1
ATOM 1662 C CA . ALA B 1 34 ? -16.984 -8.703 8.844 1 87.81 34 ALA B CA 1
ATOM 1663 C C . ALA B 1 34 ? -18.141 -9.617 9.227 1 87.81 34 ALA B C 1
ATOM 1665 O O . ALA B 1 34 ? -18.797 -9.414 10.25 1 87.81 34 ALA B O 1
ATOM 1666 N N . ASP B 1 35 ? -18.391 -10.594 8.453 1 87.69 35 ASP B N 1
ATOM 1667 C CA . ASP B 1 35 ? -19.469 -11.531 8.719 1 87.69 35 ASP B CA 1
ATOM 1668 C C . ASP B 1 35 ? -19.031 -12.617 9.703 1 87.69 35 ASP B C 1
ATOM 1670 O O . ASP B 1 35 ? -19.812 -13.492 10.062 1 87.69 35 ASP B O 1
ATOM 1674 N N . GLY B 1 36 ? -17.75 -12.609 10.039 1 91.19 36 GLY B N 1
ATOM 1675 C CA . GLY B 1 36 ? -17.234 -13.547 11.031 1 91.19 36 GLY B CA 1
ATOM 1676 C C . GLY B 1 36 ? -16.594 -14.781 10.414 1 91.19 36 GLY B C 1
ATOM 1677 O O . GLY B 1 36 ? -15.969 -15.57 11.109 1 91.19 36 GLY B O 1
ATOM 1678 N N . HIS B 1 37 ? -16.781 -14.953 9.172 1 93.94 37 HIS B N 1
ATOM 1679 C CA . HIS B 1 37 ? -16.188 -16.109 8.531 1 93.94 37 HIS B CA 1
ATOM 1680 C C . HIS B 1 37 ? -14.664 -15.977 8.445 1 93.94 37 HIS B C 1
ATOM 1682 O O . HIS B 1 37 ? -14.156 -14.914 8.07 1 93.94 37 HIS B O 1
ATOM 1688 N N . MET B 1 38 ? -13.945 -17.062 8.75 1 96.25 38 MET B N 1
ATOM 1689 C CA . MET B 1 38 ? -12.484 -17.047 8.711 1 96.25 38 MET B CA 1
ATOM 1690 C C . MET B 1 38 ? -11.961 -17.859 7.535 1 96.25 38 MET B C 1
ATOM 1692 O O . MET B 1 38 ? -12.375 -19 7.328 1 96.25 38 MET B O 1
ATOM 1696 N N . TYR B 1 39 ? -11.156 -17.297 6.781 1 97.62 39 TYR B N 1
A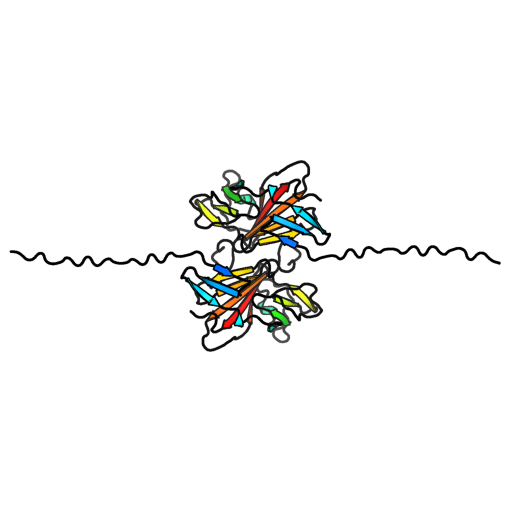TOM 1697 C CA . TYR B 1 39 ? -10.414 -17.969 5.715 1 97.62 39 TYR B CA 1
ATOM 1698 C C . TYR B 1 39 ? -9 -18.312 6.168 1 97.62 39 TYR B C 1
ATOM 1700 O O . TYR B 1 39 ? -8.242 -17.422 6.566 1 97.62 39 TYR B O 1
ATOM 1708 N N . ASP B 1 40 ? -8.688 -19.547 6.117 1 98.19 40 ASP B N 1
ATOM 1709 C CA . ASP B 1 40 ? -7.328 -19.984 6.402 1 98.19 40 ASP B CA 1
ATOM 1710 C C . ASP B 1 40 ? -6.562 -20.281 5.113 1 98.19 40 ASP B C 1
ATOM 1712 O O . ASP B 1 40 ? -6.812 -21.281 4.453 1 98.19 40 ASP B O 1
ATOM 1716 N N . LEU B 1 41 ? -5.586 -19.406 4.824 1 98.19 41 LEU B N 1
ATOM 1717 C CA . LEU B 1 41 ? -4.836 -19.578 3.582 1 98.19 41 LEU B CA 1
ATOM 1718 C C . LEU B 1 41 ? -3.445 -20.125 3.859 1 98.19 41 LEU B C 1
ATOM 1720 O O . LEU B 1 41 ? -2.623 -20.234 2.945 1 98.19 41 LEU B O 1
ATOM 1724 N N . SER B 1 42 ? -3.164 -20.547 5.039 1 97.69 42 SER B N 1
ATOM 1725 C CA . SER B 1 42 ? -1.848 -21.016 5.457 1 97.69 42 SER B CA 1
ATOM 1726 C C . SER B 1 42 ? -1.413 -22.234 4.645 1 97.69 42 SER B C 1
ATOM 1728 O O . SER B 1 42 ? -0.22 -22.422 4.402 1 97.69 42 SER B O 1
ATOM 1730 N N . PRO B 1 43 ? -2.342 -23.016 4.176 1 97.12 43 PRO B N 1
ATOM 1731 C CA . PRO B 1 43 ? -1.897 -24.156 3.375 1 97.12 43 PRO B CA 1
ATOM 1732 C C . PRO B 1 43 ? -1.264 -23.734 2.051 1 97.12 43 PRO B C 1
ATOM 1734 O O . PRO B 1 43 ? -0.597 -24.547 1.398 1 97.12 43 PRO B O 1
ATOM 1737 N N . LEU B 1 44 ? -1.478 -22.531 1.646 1 96.69 44 LEU B N 1
ATOM 1738 C CA . LEU B 1 44 ? -0.962 -22.078 0.361 1 96.69 44 LEU B CA 1
ATOM 1739 C C . LEU B 1 44 ? 0.457 -21.531 0.506 1 96.69 44 LEU B C 1
ATOM 1741 O O . LEU B 1 44 ? 1.131 -21.266 -0.492 1 96.69 44 LEU B O 1
ATOM 1745 N N . ARG B 1 45 ? 0.852 -21.297 1.723 1 94.81 45 ARG B N 1
ATOM 1746 C CA . ARG B 1 45 ? 2.221 -20.875 1.983 1 94.81 45 ARG B CA 1
ATOM 1747 C C . ARG B 1 45 ? 3.223 -21.953 1.579 1 94.81 45 ARG B C 1
ATOM 1749 O O . ARG B 1 45 ? 3.033 -23.125 1.889 1 94.81 45 ARG B O 1
ATOM 1756 N N . MET B 1 46 ? 4.332 -21.516 0.902 1 90.31 46 MET B N 1
ATOM 1757 C CA . MET B 1 46 ? 5.309 -22.5 0.441 1 90.31 46 MET B CA 1
ATOM 1758 C C . MET B 1 46 ? 6.68 -22.234 1.054 1 90.31 46 MET B C 1
ATOM 1760 O O . MET B 1 46 ? 7.035 -21.078 1.316 1 90.31 46 MET B O 1
ATOM 1764 N N . LYS B 1 47 ? 7.547 -23.281 1.305 1 83.19 47 LYS B N 1
ATOM 1765 C CA . LYS B 1 47 ? 8.945 -23.141 1.697 1 83.19 47 LYS B CA 1
ATOM 1766 C C . LYS B 1 47 ? 9.797 -22.625 0.538 1 83.19 47 LYS B C 1
ATOM 1768 O O . LYS B 1 47 ? 10.859 -22.031 0.751 1 83.19 47 LYS B O 1
ATOM 1773 N N . GLY B 1 48 ? 9.328 -22.281 -0.468 1 84.88 48 GLY B N 1
ATOM 1774 C CA . GLY B 1 48 ? 9.906 -21.719 -1.676 1 84.88 48 GLY B CA 1
ATOM 1775 C C . GLY B 1 48 ? 9.047 -20.641 -2.311 1 84.88 48 GLY B C 1
ATOM 1776 O O . GLY B 1 48 ? 8.906 -19.547 -1.758 1 84.88 48 GLY B O 1
ATOM 1777 N N . SER B 1 49 ? 8.648 -21.047 -3.477 1 87.81 49 SER B N 1
ATOM 1778 C CA . SER B 1 49 ? 7.758 -20.141 -4.191 1 87.81 49 SER B CA 1
ATOM 1779 C C . SER B 1 49 ? 7.043 -20.844 -5.332 1 87.81 49 SER B C 1
ATOM 1781 O O . SER B 1 49 ? 7.449 -21.938 -5.742 1 87.81 49 SER B O 1
ATOM 1783 N N . HIS B 1 50 ? 5.945 -20.344 -5.68 1 89.19 50 HIS B N 1
ATOM 1784 C CA . HIS B 1 50 ? 5.293 -20.734 -6.926 1 89.19 50 HIS B CA 1
ATOM 1785 C C . HIS B 1 50 ? 5.918 -20.016 -8.117 1 89.19 50 HIS B C 1
ATOM 1787 O O . HIS B 1 50 ? 5.988 -18.781 -8.141 1 89.19 50 HIS B O 1
ATOM 1793 N N . TYR B 1 51 ? 6.41 -20.859 -9.008 1 91.5 51 TYR B N 1
ATOM 1794 C CA . TYR B 1 51 ? 7.027 -20.297 -10.203 1 91.5 51 TYR B CA 1
ATOM 1795 C C . TYR B 1 51 ? 6.094 -20.391 -11.406 1 91.5 51 TYR B C 1
ATOM 1797 O O . TYR B 1 51 ? 5.438 -21.422 -11.602 1 91.5 51 TYR B O 1
ATOM 1805 N N . PHE B 1 52 ? 5.984 -19.328 -12.156 1 91.06 52 PHE B N 1
ATOM 1806 C CA . PHE B 1 52 ? 5.234 -19.359 -13.406 1 91.06 52 PHE B CA 1
ATOM 1807 C C . PHE B 1 52 ? 5.668 -18.219 -14.328 1 91.06 52 PHE B C 1
ATOM 1809 O O . PHE B 1 52 ? 6.406 -17.328 -13.914 1 91.06 52 PHE B O 1
ATOM 1816 N N . SER B 1 53 ? 5.266 -18.312 -15.57 1 88.31 53 SER B N 1
ATOM 1817 C CA . SER B 1 53 ? 5.59 -17.281 -16.562 1 88.31 53 SER B CA 1
ATOM 1818 C C . SER B 1 53 ? 4.332 -16.703 -17.203 1 88.31 53 SER B C 1
ATOM 1820 O O . SER B 1 53 ? 3.291 -17.375 -17.234 1 88.31 53 SER B O 1
ATOM 1822 N N . ALA B 1 54 ? 4.383 -15.484 -17.547 1 83.69 54 ALA B N 1
ATOM 1823 C CA . ALA B 1 54 ? 3.291 -14.805 -18.25 1 83.69 54 ALA B CA 1
ATOM 1824 C C . ALA B 1 54 ? 3.824 -13.859 -19.328 1 83.69 54 ALA B C 1
ATOM 1826 O O . ALA B 1 54 ? 4.895 -13.273 -19.156 1 83.69 54 ALA B O 1
ATOM 1827 N N . PRO B 1 55 ? 3.066 -13.781 -20.391 1 74.75 55 PRO B N 1
ATOM 1828 C CA . PRO B 1 55 ? 3.527 -12.875 -21.438 1 74.75 55 PRO B CA 1
ATOM 1829 C C . PRO B 1 55 ? 3.424 -11.406 -21.031 1 74.75 55 PRO B C 1
ATOM 1831 O O . PRO B 1 55 ? 2.494 -11.023 -20.312 1 74.75 55 PRO B O 1
ATOM 1834 N N . ALA B 1 56 ? 4.324 -10.617 -21.469 1 66.62 56 ALA B N 1
ATOM 1835 C CA . ALA B 1 56 ? 4.434 -9.195 -21.141 1 66.62 56 ALA B CA 1
ATOM 1836 C C . ALA B 1 56 ? 3.258 -8.406 -21.703 1 66.62 56 ALA B C 1
ATOM 1838 O O . ALA B 1 56 ? 2.861 -7.387 -21.141 1 66.62 56 ALA B O 1
ATOM 1839 N N . TYR B 1 57 ? 2.742 -8.703 -22.844 1 58.41 57 TYR B N 1
ATOM 1840 C CA . TYR B 1 57 ? 1.729 -7.867 -23.484 1 58.41 57 TYR B CA 1
ATOM 1841 C C . TYR B 1 57 ? 0.519 -7.691 -22.578 1 58.41 57 TYR B C 1
ATOM 1843 O O . TYR B 1 57 ? -0.23 -6.719 -22.719 1 58.41 57 TYR B O 1
ATOM 1851 N N . GLU B 1 58 ? 0.234 -8.539 -21.812 1 53.41 58 GLU B N 1
ATOM 1852 C CA . GLU B 1 58 ? -0.937 -8.5 -20.938 1 53.41 58 GLU B CA 1
ATOM 1853 C C . GLU B 1 58 ? -0.725 -7.547 -19.766 1 53.41 58 GLU B C 1
ATOM 1855 O O . GLU B 1 58 ? -1.683 -7.148 -19.094 1 53.41 58 GLU B O 1
ATOM 1860 N N . ILE B 1 59 ? 0.494 -7.352 -19.469 1 50.22 59 ILE B N 1
ATOM 1861 C CA . ILE B 1 59 ? 0.784 -6.605 -18.25 1 50.22 59 ILE B CA 1
ATOM 1862 C C . ILE B 1 59 ? 0.466 -5.125 -18.453 1 50.22 59 ILE B C 1
ATOM 1864 O O . ILE B 1 59 ? -0.129 -4.484 -17.594 1 50.22 59 ILE B O 1
ATOM 1868 N N . ASP B 1 60 ? 1.165 -4.465 -19.391 1 47.94 60 ASP B N 1
ATOM 1869 C CA . ASP B 1 60 ? 1.137 -3.008 -19.469 1 47.94 60 ASP B CA 1
ATOM 1870 C C . ASP B 1 60 ? -0.065 -2.52 -20.266 1 47.94 60 ASP B C 1
ATOM 1872 O O . ASP B 1 60 ? 0.012 -2.393 -21.5 1 47.94 60 ASP B O 1
ATOM 1876 N N . SER B 1 61 ? -1.164 -3.066 -19.891 1 43.5 61 SER B N 1
ATOM 1877 C CA . SER B 1 61 ? -2.154 -2.449 -20.766 1 43.5 61 SER B CA 1
ATOM 1878 C C . SER B 1 61 ? -1.837 -0.979 -21.016 1 43.5 61 SER B C 1
ATOM 1880 O O . SER B 1 61 ? -2.24 -0.414 -22.031 1 43.5 61 SER B O 1
ATOM 1882 N N . TYR B 1 62 ? -1.44 -0.297 -19.906 1 39.53 62 TYR B N 1
ATOM 1883 C CA . TYR B 1 62 ? -1.299 1.132 -20.172 1 39.53 62 TYR B CA 1
ATOM 1884 C C . TYR B 1 62 ? 0.115 1.465 -20.625 1 39.53 62 TYR B C 1
ATOM 1886 O O . TYR B 1 62 ? 0.398 2.604 -21.016 1 39.53 62 TYR B O 1
ATOM 1894 N N . ASN B 1 63 ? 1.036 0.563 -20.328 1 39.78 63 ASN B N 1
ATOM 1895 C CA . ASN B 1 63 ? 2.355 0.976 -20.797 1 39.78 63 ASN B CA 1
ATOM 1896 C C . ASN B 1 63 ? 2.646 0.443 -22.203 1 39.78 63 ASN B C 1
ATOM 1898 O O . ASN B 1 63 ? 3.002 -0.726 -22.359 1 39.78 63 ASN B O 1
ATOM 1902 N N . ILE B 1 64 ? 2.252 1.129 -23.062 1 39.53 64 ILE B N 1
ATOM 1903 C CA . ILE B 1 64 ? 2.576 1.01 -24.469 1 39.53 64 ILE B CA 1
ATOM 1904 C C . ILE B 1 64 ? 4.074 0.771 -24.641 1 39.53 64 ILE B C 1
ATOM 1906 O O . ILE B 1 64 ? 4.535 0.442 -25.734 1 39.53 64 ILE B O 1
ATOM 1910 N N . TYR B 1 65 ? 4.832 1.121 -23.734 1 39.5 65 TYR B N 1
ATOM 1911 C CA . TYR B 1 65 ? 6.258 1.169 -24.031 1 39.5 65 TYR B CA 1
ATOM 1912 C C . TYR B 1 65 ? 6.93 -0.157 -23.703 1 39.5 65 TYR B C 1
ATOM 1914 O O . TYR B 1 65 ? 8.148 -0.285 -23.812 1 39.5 65 TYR B O 1
ATOM 1922 N N . SER B 1 66 ? 6.359 -0.953 -22.953 1 46.5 66 SER B N 1
ATOM 1923 C CA . SER B 1 66 ? 7.102 -2.191 -22.734 1 46.5 66 SER B CA 1
ATOM 1924 C C . SER B 1 66 ? 7.203 -3.002 -24.031 1 46.5 66 SER B C 1
ATOM 1926 O O . SER B 1 66 ? 6.25 -3.059 -24.812 1 46.5 66 SER B O 1
ATOM 1928 N N . PRO B 1 67 ? 8.445 -3.215 -24.453 1 48.53 67 PRO B N 1
ATOM 1929 C CA . PRO B 1 67 ? 8.602 -4.016 -25.672 1 48.53 67 PRO B CA 1
ATOM 1930 C C . PRO B 1 67 ? 7.691 -5.238 -25.703 1 48.53 67 PRO B C 1
ATOM 1932 O O . PRO B 1 67 ? 7.602 -5.969 -24.719 1 48.53 67 PRO B O 1
ATOM 1935 N N . LYS B 1 68 ? 6.492 -5.051 -26.375 1 51.31 68 LYS B N 1
ATOM 1936 C CA . LYS B 1 68 ? 5.52 -6.105 -26.656 1 51.31 68 LYS B CA 1
ATOM 1937 C C . LYS B 1 68 ? 6.102 -7.156 -27.594 1 51.31 68 LYS B C 1
ATOM 1939 O O . LYS B 1 68 ? 6.766 -6.812 -28.578 1 51.31 68 LYS B O 1
ATOM 1944 N N . GLY B 1 69 ? 6.879 -8.102 -26.984 1 57.66 69 GLY B N 1
ATOM 1945 C CA . GLY B 1 69 ? 7.039 -9.172 -27.953 1 57.66 69 GLY B CA 1
ATOM 1946 C C . GLY B 1 69 ? 5.895 -9.25 -28.938 1 57.66 69 GLY B C 1
ATOM 1947 O O . GLY B 1 69 ? 5.035 -8.375 -28.969 1 57.66 69 GLY B O 1
ATOM 1948 N N . SER B 1 70 ? 6.203 -9.797 -30.047 1 59.72 70 SER B N 1
ATOM 1949 C CA . SER B 1 70 ? 5.152 -10.102 -31.016 1 59.72 70 SER B CA 1
ATOM 1950 C C . SER B 1 70 ? 4.312 -11.289 -30.562 1 59.72 70 SER B C 1
ATOM 1952 O O . SER B 1 70 ? 4.703 -12.023 -29.641 1 59.72 70 SER B O 1
ATOM 1954 N N . GLU B 1 71 ? 3.037 -11.18 -30.922 1 61.62 71 GLU B N 1
ATOM 1955 C CA . GLU B 1 71 ? 2.195 -12.344 -30.656 1 61.62 71 GLU B CA 1
ATOM 1956 C C . GLU B 1 71 ? 2.928 -13.641 -30.984 1 61.62 71 GLU B C 1
ATOM 1958 O O . GLU B 1 71 ? 2.768 -14.641 -30.281 1 61.62 71 GLU B O 1
ATOM 1963 N N . SER B 1 72 ? 3.734 -13.578 -31.984 1 67.56 72 SER B N 1
ATOM 1964 C CA . SER B 1 72 ? 4.438 -14.773 -32.438 1 67.56 72 SER B CA 1
ATOM 1965 C C . SER B 1 72 ? 5.699 -15.023 -31.625 1 67.56 72 SER B C 1
ATOM 1967 O O . SER B 1 72 ? 6.219 -16.141 -31.609 1 67.56 72 SER B O 1
ATOM 1969 N N . ASP B 1 73 ? 6.184 -14.023 -30.969 1 69.25 73 ASP B N 1
ATOM 1970 C CA . ASP B 1 73 ? 7.371 -14.102 -30.125 1 69.25 73 ASP B CA 1
ATOM 1971 C C . ASP B 1 73 ? 7.23 -13.203 -28.891 1 69.25 73 ASP B C 1
ATOM 1973 O O . ASP B 1 73 ? 7.824 -12.125 -28.844 1 69.25 73 ASP B O 1
ATOM 1977 N N . PRO B 1 74 ? 6.387 -13.797 -28 1 70.19 74 PRO B N 1
ATOM 1978 C CA . PRO B 1 74 ? 6.098 -12.883 -26.891 1 70.19 74 PRO B CA 1
ATOM 1979 C C . PRO B 1 74 ? 7.258 -12.773 -25.891 1 70.19 74 PRO B C 1
ATOM 1981 O O . PRO B 1 74 ? 7.988 -13.742 -25.688 1 70.19 74 PRO B O 1
ATOM 1984 N N . LEU B 1 75 ? 7.484 -11.594 -25.484 1 76.5 75 LEU B N 1
ATOM 1985 C CA . LEU B 1 75 ? 8.359 -11.406 -24.344 1 76.5 75 LEU B CA 1
ATOM 1986 C C . LEU B 1 75 ? 7.719 -11.945 -23.062 1 76.5 75 LEU B C 1
ATOM 1988 O O . LEU B 1 75 ? 6.543 -11.688 -22.797 1 76.5 75 LEU B O 1
ATOM 1992 N N . MET B 1 76 ? 8.508 -12.844 -22.391 1 81.69 76 MET B N 1
ATOM 1993 C CA . MET B 1 76 ? 7.934 -13.523 -21.234 1 81.69 76 MET B CA 1
ATOM 1994 C C . MET B 1 76 ? 8.484 -12.945 -19.938 1 81.69 76 MET B C 1
ATOM 1996 O O . MET B 1 76 ? 9.688 -12.68 -19.828 1 81.69 76 MET B O 1
ATOM 2000 N N . TYR B 1 77 ? 7.602 -12.719 -19.016 1 86.75 77 TYR B N 1
ATOM 2001 C CA . TYR B 1 77 ? 7.98 -12.445 -17.641 1 86.75 77 TYR B CA 1
ATOM 2002 C C . TYR B 1 77 ? 7.914 -13.711 -16.797 1 86.75 77 TYR B C 1
ATOM 2004 O O . TYR B 1 77 ? 7.078 -14.586 -17.031 1 86.75 77 TYR B O 1
ATOM 2012 N N . GLN B 1 78 ? 8.836 -13.766 -15.875 1 91.12 78 GLN B N 1
ATOM 2013 C CA . GLN B 1 78 ? 8.812 -14.859 -14.906 1 91.12 78 GLN B CA 1
ATOM 2014 C C . GLN B 1 78 ? 8.477 -14.344 -13.508 1 91.12 78 GLN B C 1
ATOM 2016 O O . GLN B 1 78 ? 8.945 -13.281 -13.102 1 91.12 78 GLN B O 1
ATOM 2021 N N . TYR B 1 79 ? 7.703 -15.156 -12.859 1 93.31 79 TYR B N 1
ATOM 2022 C CA . TYR B 1 79 ? 7.258 -14.742 -11.531 1 93.31 79 TYR B CA 1
ATOM 2023 C C . TYR B 1 79 ? 7.539 -15.828 -10.5 1 93.31 79 TYR B C 1
ATOM 2025 O O . TYR B 1 79 ? 7.371 -17.016 -10.781 1 93.31 79 TYR B O 1
ATOM 2033 N N . TYR B 1 80 ? 8.008 -15.406 -9.406 1 95.25 80 TYR B N 1
ATOM 2034 C CA . TYR B 1 80 ? 8.094 -16.188 -8.18 1 95.25 80 TYR B CA 1
ATOM 2035 C C . TYR B 1 80 ? 7.188 -15.609 -7.102 1 95.25 80 TYR B C 1
ATOM 2037 O O . TYR B 1 80 ? 7.355 -14.453 -6.699 1 95.25 80 TYR B O 1
ATOM 2045 N N . LEU B 1 81 ? 6.23 -16.375 -6.676 1 96.81 81 LEU B N 1
ATOM 2046 C CA . LEU B 1 81 ? 5.199 -15.867 -5.777 1 96.81 81 LEU B CA 1
ATOM 2047 C C . LEU B 1 81 ? 5.047 -16.766 -4.559 1 96.81 81 LEU B C 1
ATOM 2049 O O . LEU B 1 81 ? 4.996 -18 -4.688 1 96.81 81 LEU B O 1
ATOM 2053 N N . ASN B 1 82 ? 5.062 -16.219 -3.42 1 96.88 82 ASN B N 1
ATOM 2054 C CA . ASN B 1 82 ? 4.684 -16.906 -2.189 1 96.88 82 ASN B CA 1
ATOM 2055 C C . ASN B 1 82 ? 3.506 -16.219 -1.502 1 96.88 82 ASN B C 1
ATOM 2057 O O . ASN B 1 82 ? 3.262 -15.031 -1.715 1 96.88 82 ASN B O 1
ATOM 2061 N N . VAL B 1 83 ? 2.75 -17.031 -0.774 1 97.44 83 VAL B N 1
ATOM 2062 C CA . VAL B 1 83 ? 1.586 -16.516 -0.066 1 97.44 83 VAL B CA 1
ATOM 2063 C C . VAL B 1 83 ? 1.933 -16.281 1.404 1 97.44 83 VAL B C 1
ATOM 2065 O O . VAL B 1 83 ? 2.342 -17.219 2.1 1 97.44 83 VAL B O 1
ATOM 2068 N N . CYS B 1 84 ? 1.84 -15.055 1.912 1 97.56 84 CYS B N 1
ATOM 2069 C CA . CYS B 1 84 ? 2.023 -14.648 3.301 1 97.56 84 CYS B CA 1
ATOM 2070 C C . CYS B 1 84 ? 3.475 -14.828 3.732 1 97.56 84 CYS B C 1
ATOM 2072 O O . CYS B 1 84 ? 3.764 -14.945 4.926 1 97.56 84 CYS B O 1
ATOM 2074 N N . ASP B 1 85 ? 4.363 -14.961 2.758 1 96.62 85 ASP B N 1
ATOM 2075 C CA . ASP B 1 85 ? 5.789 -15.102 3.041 1 96.62 85 ASP B CA 1
ATOM 2076 C C . ASP B 1 85 ? 6.633 -14.617 1.865 1 96.62 85 ASP B C 1
ATOM 2078 O O . ASP B 1 85 ? 6.129 -14.469 0.75 1 96.62 85 ASP B O 1
ATOM 2082 N N . ASN B 1 86 ? 7.875 -14.367 2.184 1 96.25 86 ASN B N 1
ATOM 2083 C CA . ASN B 1 86 ? 8.797 -14.031 1.107 1 96.25 86 ASN B CA 1
ATOM 2084 C C . ASN B 1 86 ? 9.188 -15.258 0.292 1 96.25 86 ASN B C 1
ATOM 2086 O O . ASN B 1 86 ? 9.094 -16.391 0.781 1 96.25 86 ASN B O 1
ATOM 2090 N N . VAL B 1 87 ? 9.664 -14.945 -0.878 1 95.56 87 VAL B N 1
ATOM 2091 C CA . VAL B 1 87 ? 10.266 -15.984 -1.708 1 95.56 87 VAL B CA 1
ATOM 2092 C C . VAL B 1 87 ? 11.617 -16.391 -1.124 1 95.56 87 VAL B C 1
ATOM 2094 O O . VAL B 1 87 ? 12.477 -15.547 -0.89 1 95.56 87 VAL B O 1
ATOM 2097 N N . THR B 1 88 ? 11.914 -17.578 -0.732 1 87.56 88 THR B N 1
ATOM 2098 C CA . THR B 1 88 ? 13.141 -18.016 -0.063 1 87.56 88 THR B CA 1
ATOM 2099 C C . THR B 1 88 ? 14.164 -18.516 -1.079 1 87.56 88 THR B C 1
ATOM 2101 O O . THR B 1 88 ? 15.367 -18.469 -0.821 1 87.56 88 THR B O 1
ATOM 2104 N N . LYS B 1 89 ? 13.891 -19.062 -2.15 1 80.12 89 LYS B N 1
ATOM 2105 C CA . LYS B 1 89 ? 14.812 -19.531 -3.18 1 80.12 89 LYS B CA 1
ATOM 2106 C C . LYS B 1 89 ? 14.617 -18.766 -4.484 1 80.12 89 LYS B C 1
ATOM 2108 O O . LYS B 1 89 ? 14.289 -19.359 -5.516 1 80.12 89 LYS B O 1
ATOM 2113 N N . GLY B 1 90 ? 14.859 -17.469 -4.312 1 78.88 90 GLY B N 1
ATOM 2114 C CA . GLY B 1 90 ? 14.695 -16.656 -5.508 1 78.88 90 GLY B CA 1
ATOM 2115 C C . GLY B 1 90 ? 15.914 -16.672 -6.414 1 78.88 90 GLY B C 1
ATOM 2116 O O . GLY B 1 90 ? 16.969 -17.172 -6.027 1 78.88 90 GLY B O 1
ATOM 2117 N N . PRO B 1 91 ? 15.664 -16.281 -7.609 1 87 91 PRO B N 1
ATOM 2118 C CA . PRO B 1 91 ? 16.781 -16.219 -8.539 1 87 91 PRO B CA 1
ATOM 2119 C C . PRO B 1 91 ? 17.922 -15.32 -8.047 1 87 91 PRO B C 1
ATOM 2121 O O . PRO B 1 91 ? 17.672 -14.391 -7.281 1 87 91 PRO B O 1
ATOM 2124 N N . ASP B 1 92 ? 19.031 -15.555 -8.555 1 86.69 92 ASP B N 1
ATOM 2125 C CA . ASP B 1 92 ? 20.219 -14.805 -8.18 1 86.69 92 ASP B CA 1
ATOM 2126 C C . ASP B 1 92 ? 20.078 -13.328 -8.523 1 86.69 92 ASP B C 1
ATOM 2128 O O . ASP B 1 92 ? 20.688 -12.469 -7.887 1 86.69 92 ASP B O 1
ATOM 2132 N N . ALA B 1 93 ? 19.297 -13.109 -9.484 1 88.44 93 ALA B N 1
ATOM 2133 C CA . ALA B 1 93 ? 19.125 -11.742 -9.961 1 88.44 93 ALA B CA 1
ATOM 2134 C C . ALA B 1 93 ? 18.438 -10.875 -8.898 1 88.44 93 ALA B C 1
ATOM 2136 O O . ALA B 1 93 ? 18.516 -9.648 -8.945 1 88.44 93 ALA B O 1
ATOM 2137 N N . CYS B 1 94 ? 17.797 -11.477 -7.984 1 89.5 94 CYS B N 1
ATOM 2138 C CA . CYS B 1 94 ? 17.016 -10.734 -6.992 1 89.5 94 CYS B CA 1
ATOM 2139 C C . CYS B 1 94 ? 17.859 -10.461 -5.746 1 89.5 94 CYS B C 1
ATOM 2141 O O . CYS B 1 94 ? 18.281 -11.391 -5.062 1 89.5 94 CYS B O 1
ATOM 2143 N N . LYS B 1 95 ? 18.094 -9.203 -5.457 1 78.94 95 LYS B N 1
ATOM 2144 C CA . LYS B 1 95 ? 18.953 -8.781 -4.355 1 78.94 95 LYS B CA 1
ATOM 2145 C C . LYS B 1 95 ? 18.172 -8.719 -3.045 1 78.94 95 LYS B C 1
ATOM 2147 O O . LYS B 1 95 ? 18.734 -8.898 -1.967 1 78.94 95 LYS B O 1
ATOM 2152 N N . GLU B 1 96 ? 16.891 -8.414 -3.145 1 81 96 GLU B N 1
ATOM 2153 C CA . GLU B 1 96 ? 16.078 -8.289 -1.943 1 81 96 GLU B CA 1
ATOM 2154 C C . GLU B 1 96 ? 15 -9.383 -1.896 1 81 96 GLU B C 1
ATOM 2156 O O . GLU B 1 96 ? 14.609 -9.922 -2.932 1 81 96 GLU B O 1
ATOM 2161 N N . THR B 1 97 ? 14.688 -9.711 -0.708 1 89.5 97 THR B N 1
ATOM 2162 C CA . THR B 1 97 ? 13.609 -10.68 -0.521 1 89.5 97 THR B CA 1
ATOM 2163 C C . THR B 1 97 ? 12.25 -9.992 -0.621 1 89.5 97 THR B C 1
ATOM 2165 O O . THR B 1 97 ? 12.086 -8.859 -0.169 1 89.5 97 THR B O 1
ATOM 2168 N N . ALA B 1 98 ? 11.336 -10.633 -1.28 1 96.25 98 ALA B N 1
ATOM 2169 C CA . ALA B 1 98 ? 9.961 -10.148 -1.424 1 96.25 98 ALA B CA 1
ATOM 2170 C C . ALA B 1 98 ? 8.984 -11.305 -1.601 1 96.25 98 ALA B C 1
ATOM 2172 O O . ALA B 1 98 ? 9.391 -12.422 -1.937 1 96.25 98 ALA B O 1
ATOM 2173 N N . PRO B 1 99 ? 7.73 -11.047 -1.37 1 97.75 99 PRO B N 1
ATOM 2174 C CA . PRO B 1 99 ? 6.754 -12.125 -1.555 1 97.75 99 PRO B CA 1
ATOM 2175 C C . PRO B 1 99 ? 6.52 -12.461 -3.025 1 97.75 99 PRO B C 1
ATOM 2177 O O . PRO B 1 99 ? 6.148 -13.586 -3.352 1 97.75 99 PRO B O 1
ATOM 2180 N N . ILE B 1 100 ? 6.672 -11.453 -3.848 1 97.12 100 ILE B N 1
ATOM 2181 C CA . ILE B 1 100 ? 6.52 -11.672 -5.281 1 97.12 100 ILE B CA 1
ATOM 2182 C C . ILE B 1 100 ? 7.68 -11.016 -6.031 1 97.12 100 ILE B C 1
ATOM 2184 O O . ILE B 1 100 ? 7.934 -9.82 -5.871 1 97.12 100 ILE B O 1
ATOM 2188 N N . LEU B 1 101 ? 8.312 -11.805 -6.797 1 96 101 LEU B N 1
ATOM 2189 C CA . LEU B 1 101 ? 9.43 -11.359 -7.617 1 96 101 LEU B CA 1
ATOM 2190 C C . LEU B 1 101 ? 9.141 -11.586 -9.102 1 96 101 LEU B C 1
ATOM 2192 O O . LEU B 1 101 ? 8.602 -12.625 -9.484 1 96 101 LEU B O 1
ATOM 2196 N N . ARG B 1 102 ? 9.453 -10.625 -9.898 1 92.75 102 ARG B N 1
ATOM 2197 C CA . ARG B 1 102 ? 9.352 -10.719 -11.352 1 92.75 102 ARG B CA 1
ATOM 2198 C C . ARG B 1 102 ? 10.734 -10.641 -12 1 92.75 102 ARG B C 1
ATOM 2200 O O . ARG B 1 102 ? 11.5 -9.719 -11.727 1 92.75 102 ARG B O 1
ATOM 2207 N N . ILE B 1 103 ? 10.992 -11.594 -12.773 1 92.06 103 ILE B N 1
ATOM 2208 C CA . ILE B 1 103 ? 12.18 -11.516 -13.625 1 92.06 103 ILE B CA 1
ATOM 2209 C C . ILE B 1 103 ? 11.812 -10.922 -14.977 1 92.06 103 ILE B C 1
ATOM 2211 O O . ILE B 1 103 ? 10.969 -11.477 -15.695 1 92.06 103 ILE B O 1
ATOM 2215 N N . ASN B 1 104 ? 12.461 -9.883 -15.258 1 86.69 104 ASN B N 1
ATOM 2216 C CA . ASN B 1 104 ? 12.18 -9.148 -16.484 1 86.69 104 ASN B CA 1
ATOM 2217 C C . ASN B 1 104 ? 12.914 -9.758 -17.688 1 86.69 104 ASN B C 1
ATOM 2219 O O . ASN B 1 104 ? 13.844 -10.547 -17.516 1 86.69 104 ASN B O 1
ATOM 2223 N N . PRO B 1 105 ? 12.461 -9.406 -18.875 1 83.25 105 PRO B N 1
ATOM 2224 C CA . PRO B 1 105 ? 13.109 -9.961 -20.062 1 83.25 105 PRO B CA 1
ATOM 2225 C C . PRO B 1 105 ? 14.609 -9.656 -20.109 1 83.25 105 PRO B C 1
ATOM 2227 O O . PRO B 1 105 ? 15.383 -10.445 -20.656 1 83.25 105 PRO B O 1
ATOM 2230 N N . ASP B 1 106 ? 15.023 -8.555 -19.531 1 84.5 106 ASP B N 1
ATOM 2231 C CA . ASP B 1 106 ? 16.438 -8.203 -19.516 1 84.5 106 ASP B CA 1
ATOM 2232 C C . ASP B 1 106 ? 17.156 -8.883 -18.359 1 84.5 106 ASP B C 1
ATOM 2234 O O . ASP B 1 106 ? 18.297 -8.523 -18.031 1 84.5 106 ASP B O 1
ATOM 2238 N N . LYS B 1 107 ? 16.438 -9.742 -17.656 1 88.19 107 LYS B N 1
ATOM 2239 C CA . LYS B 1 107 ? 16.984 -10.617 -16.625 1 88.19 107 LYS B CA 1
ATOM 2240 C C . LYS B 1 107 ? 17.172 -9.852 -15.305 1 88.19 107 LYS B C 1
ATOM 2242 O O . LYS B 1 107 ? 17.812 -10.359 -14.383 1 88.19 107 LYS B O 1
ATOM 2247 N N . THR B 1 108 ? 16.688 -8.648 -15.281 1 90.44 108 THR B N 1
ATOM 2248 C CA . THR B 1 108 ? 16.656 -7.961 -14 1 90.44 108 THR B CA 1
ATOM 2249 C C . THR B 1 108 ? 15.477 -8.43 -13.156 1 90.44 108 THR B C 1
ATOM 2251 O O . THR B 1 108 ? 14.523 -9 -13.688 1 90.44 108 THR B O 1
ATOM 2254 N N . CYS B 1 109 ? 15.625 -8.156 -11.891 1 93.44 109 CYS B N 1
ATOM 2255 C CA . CYS B 1 109 ? 14.609 -8.609 -10.953 1 93.44 109 CYS B CA 1
ATOM 2256 C C . CYS B 1 109 ? 13.867 -7.422 -10.344 1 93.44 109 CYS B C 1
ATOM 2258 O O . CYS B 1 109 ? 14.484 -6.414 -9.992 1 93.44 109 CYS B O 1
ATOM 2260 N N . THR B 1 110 ? 12.562 -7.531 -10.242 1 92.5 110 THR B N 1
ATOM 2261 C CA . THR B 1 110 ? 11.719 -6.512 -9.625 1 92.5 110 THR B CA 1
ATOM 2262 C C . THR B 1 110 ? 10.867 -7.113 -8.508 1 92.5 110 THR B C 1
ATOM 2264 O O . THR B 1 110 ? 10.172 -8.102 -8.727 1 92.5 110 THR B O 1
ATOM 2267 N N . ALA B 1 111 ? 10.977 -6.531 -7.312 1 95.19 111 ALA B N 1
ATOM 2268 C CA . ALA B 1 111 ? 10.055 -6.891 -6.234 1 95.19 111 ALA B CA 1
ATOM 2269 C C . ALA B 1 111 ? 8.703 -6.203 -6.414 1 95.19 111 ALA B C 1
ATOM 2271 O O . ALA B 1 111 ? 8.641 -4.98 -6.555 1 95.19 111 ALA B O 1
ATOM 2272 N N . LEU B 1 112 ? 7.652 -7.008 -6.332 1 94.75 112 LEU B N 1
ATOM 2273 C CA . LEU B 1 112 ? 6.328 -6.469 -6.617 1 94.75 112 LEU B CA 1
ATOM 2274 C C . LEU B 1 112 ? 5.539 -6.258 -5.328 1 94.75 112 LEU B C 1
ATOM 2276 O O . LEU B 1 112 ? 4.324 -6.457 -5.301 1 94.75 112 LEU B O 1
ATOM 2280 N N . GLY B 1 113 ? 6.176 -5.922 -4.273 1 96.75 113 GLY B N 1
ATOM 2281 C CA . GLY B 1 113 ? 5.574 -5.672 -2.973 1 96.75 113 GLY B CA 1
ATOM 2282 C C . GLY B 1 113 ? 6.496 -6.004 -1.816 1 96.75 113 GLY B C 1
ATOM 2283 O O . GLY B 1 113 ? 7.633 -6.438 -2.025 1 96.75 113 GLY B O 1
ATOM 2284 N N . ASN B 1 114 ? 5.98 -5.781 -0.642 1 97.06 114 ASN B N 1
ATOM 2285 C CA . ASN B 1 114 ? 6.707 -5.949 0.612 1 97.06 114 ASN B CA 1
ATOM 2286 C C . ASN B 1 114 ? 5.848 -6.625 1.675 1 97.06 114 ASN B C 1
ATOM 2288 O O . ASN B 1 114 ? 4.715 -6.207 1.918 1 97.06 114 ASN B O 1
ATOM 2292 N N . ILE B 1 115 ? 6.387 -7.668 2.279 1 96.69 115 ILE B N 1
ATOM 2293 C CA . ILE B 1 115 ? 5.629 -8.453 3.246 1 96.69 115 ILE B CA 1
ATOM 2294 C C . ILE B 1 115 ? 5.27 -7.582 4.449 1 96.69 115 ILE B C 1
ATOM 2296 O O . ILE B 1 115 ? 4.285 -7.848 5.145 1 96.69 115 ILE B O 1
ATOM 2300 N N . ASN B 1 116 ? 6.047 -6.5 4.695 1 95.25 116 ASN B N 1
ATOM 2301 C CA . ASN B 1 116 ? 5.844 -5.645 5.859 1 95.25 116 ASN B CA 1
ATOM 2302 C C . ASN B 1 116 ? 4.766 -4.594 5.602 1 95.25 116 ASN B C 1
ATOM 2304 O O . ASN B 1 116 ? 4.367 -3.867 6.512 1 95.25 116 ASN B O 1
ATOM 2308 N N . ALA B 1 117 ? 4.352 -4.5 4.457 1 97.5 117 ALA B N 1
ATOM 2309 C CA . ALA B 1 117 ? 3.209 -3.672 4.074 1 97.5 117 ALA B CA 1
ATOM 2310 C C . ALA B 1 117 ? 2.172 -4.488 3.309 1 97.5 117 ALA B C 1
ATOM 2312 O O . ALA B 1 117 ? 2.008 -4.316 2.098 1 97.5 117 ALA B O 1
ATOM 2313 N N . ALA B 1 118 ? 1.472 -5.301 4.012 1 98.19 118 ALA B N 1
ATOM 2314 C CA . ALA B 1 118 ? 0.532 -6.254 3.42 1 98.19 118 ALA B CA 1
ATOM 2315 C C . ALA B 1 118 ? -0.783 -6.273 4.195 1 98.19 118 ALA B C 1
ATOM 2317 O O . ALA B 1 118 ? -0.803 -6.039 5.402 1 98.19 118 ALA B O 1
ATOM 2318 N N . ILE B 1 119 ? -1.861 -6.59 3.426 1 97.81 119 ILE B N 1
ATOM 2319 C CA . ILE B 1 119 ? -3.164 -6.625 4.082 1 97.81 119 ILE B CA 1
ATOM 2320 C C . ILE B 1 119 ? -4.113 -7.523 3.295 1 97.81 119 ILE B C 1
ATOM 2322 O O . ILE B 1 119 ? -4.113 -7.512 2.062 1 97.81 119 ILE B O 1
ATOM 2326 N N . PHE B 1 120 ? -4.969 -8.266 4.051 1 97.38 120 PHE B N 1
ATOM 2327 C CA . PHE B 1 120 ? -6.07 -9.031 3.469 1 97.38 120 PHE B CA 1
ATOM 2328 C C . PHE B 1 120 ? -7.336 -8.188 3.402 1 97.38 120 PHE B C 1
ATOM 2330 O O . PHE B 1 120 ? -7.539 -7.293 4.23 1 97.38 120 PHE B O 1
ATOM 2337 N N . ASP B 1 121 ? -8.148 -8.523 2.445 1 94.56 121 ASP B N 1
ATOM 2338 C CA . ASP B 1 121 ? -9.5 -7.973 2.379 1 94.56 121 ASP B CA 1
ATOM 2339 C C . ASP B 1 121 ? -10.43 -8.906 1.614 1 94.56 121 ASP B C 1
ATOM 2341 O O . ASP B 1 121 ? -9.984 -9.859 0.972 1 94.56 121 ASP B O 1
ATOM 2345 N N . ALA B 1 122 ? -11.688 -8.641 1.796 1 92.88 122 ALA B N 1
ATOM 2346 C CA . ALA B 1 122 ? -12.672 -9.453 1.087 1 92.88 122 ALA B CA 1
ATOM 2347 C C . ALA B 1 122 ? -12.672 -9.133 -0.406 1 92.88 122 ALA B C 1
ATOM 2349 O O . ALA B 1 122 ? -12.531 -7.977 -0.804 1 92.88 122 ALA B O 1
ATOM 2350 N N . ASN B 1 123 ? -12.766 -10.211 -1.221 1 92.81 123 ASN B N 1
ATOM 2351 C CA . ASN B 1 123 ? -12.93 -9.969 -2.65 1 92.81 123 ASN B CA 1
ATOM 2352 C C . ASN B 1 123 ? -14.133 -9.078 -2.932 1 92.81 123 ASN B C 1
ATOM 2354 O O . ASN B 1 123 ? -15.188 -9.234 -2.311 1 92.81 123 ASN B O 1
ATOM 2358 N N . PRO B 1 124 ? -13.836 -8.164 -3.916 1 83.5 124 PRO B N 1
ATOM 2359 C CA . PRO B 1 124 ? -15.008 -7.371 -4.289 1 83.5 124 PRO B CA 1
ATOM 2360 C C . PRO B 1 124 ? -16.031 -8.164 -5.098 1 83.5 124 PRO B C 1
ATOM 2362 O O . PRO B 1 124 ? -15.703 -8.688 -6.168 1 83.5 124 PRO B O 1
ATOM 2365 N N . GLY B 1 125 ? -17.219 -8.461 -4.648 1 75.62 125 GLY B N 1
ATOM 2366 C CA . GLY B 1 125 ? -18.328 -9.039 -5.406 1 75.62 125 GLY B CA 1
ATOM 2367 C C . GLY B 1 125 ? -18.234 -10.547 -5.531 1 75.62 125 GLY B C 1
ATOM 2368 O O . GLY B 1 125 ? -19.016 -11.164 -6.262 1 75.62 125 GLY B O 1
ATOM 2369 N N . ALA B 1 126 ? -17.203 -11.18 -5.152 1 73.62 126 ALA B N 1
ATOM 2370 C CA . ALA B 1 126 ? -17.062 -12.633 -5.246 1 73.62 126 ALA B CA 1
ATOM 2371 C C . ALA B 1 126 ? -16.641 -13.227 -3.91 1 73.62 126 ALA B C 1
ATOM 2373 O O . ALA B 1 126 ? -16.172 -12.516 -3.023 1 73.62 126 ALA B O 1
ATOM 2374 N N . ASP B 1 127 ? -16.938 -14.469 -3.838 1 84 127 ASP B N 1
ATOM 2375 C CA . ASP B 1 127 ? -16.453 -15.18 -2.66 1 84 127 ASP B CA 1
ATOM 2376 C C . ASP B 1 127 ? -14.922 -15.234 -2.646 1 84 127 ASP B C 1
ATOM 2378 O O . ASP B 1 127 ? -14.289 -15.352 -3.697 1 84 127 ASP B O 1
ATOM 2382 N N . GLY B 1 128 ? -14.469 -15.094 -1.423 1 94.31 128 GLY B N 1
ATOM 2383 C CA . GLY B 1 128 ? -13.023 -15.203 -1.248 1 94.31 128 GLY B CA 1
ATOM 2384 C C . GLY B 1 128 ? -12.398 -13.945 -0.686 1 94.31 128 GLY B C 1
ATOM 2385 O O . GLY B 1 128 ? -13.094 -13.086 -0.137 1 94.31 128 GLY B O 1
ATOM 2386 N N . VAL B 1 129 ? -11.055 -13.953 -0.725 1 96.62 129 VAL B N 1
ATOM 2387 C CA . VAL B 1 129 ? -10.273 -12.891 -0.113 1 96.62 129 VAL B CA 1
ATOM 2388 C C . VAL B 1 129 ? -9.086 -12.539 -1.008 1 96.62 129 VAL B C 1
ATOM 2390 O O . VAL B 1 129 ? -8.711 -13.32 -1.884 1 96.62 129 VAL B O 1
ATOM 2393 N N . TYR B 1 130 ? -8.625 -11.359 -0.875 1 96.75 130 TYR B N 1
ATOM 2394 C CA . TYR B 1 130 ? -7.383 -11.047 -1.579 1 96.75 130 TYR B CA 1
ATOM 2395 C C . TYR B 1 130 ? -6.344 -10.477 -0.624 1 96.75 130 TYR B C 1
ATOM 2397 O O . TYR B 1 130 ? -6.688 -9.977 0.45 1 96.75 130 TYR B O 1
ATOM 2405 N N . LEU B 1 131 ? -5.156 -10.672 -0.982 1 97.81 131 LEU B N 1
ATOM 2406 C CA . LEU B 1 131 ? -3.982 -10.219 -0.243 1 97.81 131 LEU B CA 1
ATOM 2407 C C . LEU B 1 131 ? -3.176 -9.219 -1.064 1 97.81 131 LEU B C 1
ATOM 2409 O O . LEU B 1 131 ? -2.773 -9.516 -2.191 1 97.81 131 LEU B O 1
ATOM 2413 N N . SER B 1 132 ? -2.967 -8.023 -0.537 1 97.44 132 SER B N 1
ATOM 2414 C CA . SER B 1 132 ? -2.184 -6.996 -1.213 1 97.44 132 SER B CA 1
ATOM 2415 C C . SER B 1 132 ? -0.822 -6.809 -0.55 1 97.44 132 SER B C 1
ATOM 2417 O O . SER B 1 132 ? -0.726 -6.758 0.678 1 97.44 132 SER B O 1
ATOM 2419 N N . TYR B 1 133 ? 0.184 -6.785 -1.39 1 97.94 133 TYR B N 1
ATOM 2420 C CA . TYR B 1 133 ? 1.537 -6.398 -1.004 1 97.94 133 TYR B CA 1
ATOM 2421 C C . TYR B 1 133 ? 1.907 -5.043 -1.599 1 97.94 133 TYR B C 1
ATOM 2423 O O . TYR B 1 133 ? 1.864 -4.863 -2.816 1 97.94 133 TYR B O 1
ATOM 2431 N N . TYR B 1 134 ? 2.334 -4.168 -0.713 1 96.56 134 TYR B N 1
ATOM 2432 C CA . TYR B 1 134 ? 2.654 -2.822 -1.178 1 96.56 134 TYR B CA 1
ATOM 2433 C C . TYR B 1 134 ? 4.148 -2.545 -1.055 1 96.56 134 TYR B C 1
ATOM 2435 O O . TYR B 1 134 ? 4.902 -3.379 -0.548 1 96.56 134 TYR B O 1
ATOM 2443 N N . HIS B 1 135 ? 4.586 -1.469 -1.638 1 95.38 135 HIS B N 1
ATOM 2444 C CA . HIS B 1 135 ? 5.91 -0.896 -1.439 1 95.38 135 HIS B CA 1
ATOM 2445 C C . HIS B 1 135 ? 7 -1.849 -1.92 1 95.38 135 HIS B C 1
ATOM 2447 O O . HIS B 1 135 ? 7.98 -2.086 -1.211 1 95.38 135 HIS B O 1
ATOM 2453 N N . GLY B 1 136 ? 6.836 -2.424 -3.039 1 95.12 136 GLY B N 1
ATOM 2454 C CA . GLY B 1 136 ? 7.934 -3.121 -3.693 1 95.12 136 GLY B CA 1
ATOM 2455 C C . GLY B 1 136 ? 9.031 -2.191 -4.168 1 95.12 136 GLY B C 1
ATOM 2456 O O . GLY B 1 136 ? 9.281 -1.147 -3.561 1 95.12 136 GLY B O 1
ATOM 2457 N N . ASP B 1 137 ? 9.734 -2.609 -5.184 1 91.88 137 ASP B N 1
ATOM 2458 C CA . ASP B 1 137 ? 10.805 -1.784 -5.738 1 91.88 137 ASP B CA 1
ATOM 2459 C C . ASP B 1 137 ? 10.25 -0.498 -6.344 1 91.88 137 ASP B C 1
ATOM 2461 O O . ASP B 1 137 ? 9.102 -0.466 -6.801 1 91.88 137 ASP B O 1
ATOM 2465 N N . PRO B 1 138 ? 11.164 0.536 -6.332 1 88.06 138 PRO B N 1
ATOM 2466 C CA . PRO B 1 138 ? 10.719 1.765 -6.996 1 88.06 138 PRO B CA 1
ATOM 2467 C C . PRO B 1 138 ? 10.469 1.571 -8.492 1 88.06 138 PRO B C 1
ATOM 2469 O O . PRO B 1 138 ? 11.117 0.735 -9.125 1 88.06 138 PRO B O 1
ATOM 2472 N N . SER B 1 139 ? 9.344 2.295 -8.906 1 74.38 139 SER B N 1
ATOM 2473 C CA . SER B 1 139 ? 8.93 2.135 -10.297 1 74.38 139 SER B CA 1
ATOM 2474 C C . SER B 1 139 ? 9.133 3.424 -11.086 1 74.38 139 SER B C 1
ATOM 2476 O O . SER B 1 139 ? 9.211 4.508 -10.5 1 74.38 139 SER B O 1
ATOM 2478 N N . GLY B 1 140 ? 9.031 3.24 -12.516 1 60.81 140 GLY B N 1
ATOM 2479 C CA . GLY B 1 140 ? 8.719 4.25 -13.516 1 60.81 140 GLY B CA 1
ATOM 2480 C C . GLY B 1 140 ? 9.648 5.445 -13.469 1 60.81 140 GLY B C 1
ATOM 2481 O O . GLY B 1 140 ? 9.242 6.566 -13.789 1 60.81 140 GLY B O 1
ATOM 2482 N N . GLY B 1 141 ? 10.711 5.215 -12.953 1 59.94 141 GLY B N 1
ATOM 2483 C CA . GLY B 1 141 ? 11.555 6.398 -12.953 1 59.94 141 GLY B CA 1
ATOM 2484 C C . GLY B 1 141 ? 11.297 7.312 -11.766 1 59.94 141 GLY B C 1
ATOM 2485 O O . GLY B 1 141 ? 12.016 8.297 -11.57 1 59.94 141 GLY B O 1
ATOM 2486 N N . SER B 1 142 ? 10.18 7.059 -11.141 1 60.19 142 SER B N 1
ATOM 2487 C CA . SER B 1 142 ? 9.898 7.855 -9.953 1 60.19 142 SER B CA 1
ATOM 2488 C C . SER B 1 142 ? 10.312 7.121 -8.68 1 60.19 142 SER B C 1
ATOM 2490 O O . SER B 1 142 ? 10.195 5.898 -8.602 1 60.19 142 SER B O 1
ATOM 2492 N N . ARG B 1 143 ? 10.852 7.844 -7.801 1 62.59 143 ARG B N 1
ATOM 2493 C CA . ARG B 1 143 ? 11.344 7.25 -6.566 1 62.59 143 ARG B CA 1
ATOM 2494 C C . ARG B 1 143 ? 10.234 7.129 -5.531 1 62.59 143 ARG B C 1
ATOM 2496 O O . ARG B 1 143 ? 10.414 6.5 -4.484 1 62.59 143 ARG B O 1
ATOM 2503 N N . VAL B 1 144 ? 9.047 7.559 -5.871 1 67.94 144 VAL B N 1
ATOM 2504 C CA . VAL B 1 144 ? 8.062 7.543 -4.797 1 67.94 144 VAL B CA 1
ATOM 2505 C C . VAL B 1 144 ? 6.969 6.523 -5.113 1 67.94 144 VAL B C 1
ATOM 2507 O O . VAL B 1 144 ? 6.246 6.078 -4.219 1 67.94 144 VAL B O 1
ATOM 2510 N N . PHE B 1 145 ? 6.941 6.07 -6.414 1 82.44 145 PHE B N 1
ATOM 2511 C CA . PHE B 1 145 ? 6 5.012 -6.766 1 82.44 145 PHE B CA 1
ATOM 2512 C C . PHE B 1 145 ? 6.668 3.643 -6.684 1 82.44 145 PHE B C 1
ATOM 2514 O O . PHE B 1 145 ? 7.824 3.486 -7.09 1 82.44 145 PHE B O 1
ATOM 2521 N N . HIS B 1 146 ? 5.957 2.795 -6.09 1 91.19 146 HIS B N 1
ATOM 2522 C CA . HIS B 1 146 ? 6.496 1.451 -5.914 1 91.19 146 HIS B CA 1
ATOM 2523 C C . HIS B 1 146 ? 5.613 0.41 -6.594 1 91.19 146 HIS B C 1
ATOM 2525 O O . HIS B 1 146 ? 4.391 0.548 -6.617 1 91.19 146 HIS B O 1
ATOM 2531 N N . TYR B 1 147 ? 6.285 -0.573 -7.125 1 91.25 147 TYR B N 1
ATOM 2532 C CA . TYR B 1 147 ? 5.531 -1.737 -7.574 1 91.25 147 TYR B CA 1
ATOM 2533 C C . TYR B 1 147 ? 4.797 -2.395 -6.41 1 91.25 147 TYR B C 1
ATOM 2535 O O . TYR B 1 147 ? 5.305 -2.426 -5.289 1 91.25 147 TYR B O 1
ATOM 2543 N N . GLN B 1 148 ? 3.668 -2.855 -6.723 1 94.38 148 GLN B N 1
ATOM 2544 C CA . GLN B 1 148 ? 2.834 -3.539 -5.742 1 94.38 148 GLN B CA 1
ATOM 2545 C C . GLN B 1 148 ? 1.946 -4.586 -6.41 1 94.38 148 GLN B C 1
ATOM 2547 O O . GLN B 1 148 ? 1.872 -4.652 -7.641 1 94.38 148 GLN B O 1
ATOM 2552 N N . SER B 1 149 ? 1.316 -5.473 -5.59 1 94.62 149 SER B N 1
ATOM 2553 C CA . SER B 1 149 ? 0.529 -6.551 -6.176 1 94.62 149 SER B CA 1
ATOM 2554 C C . SER B 1 149 ? -0.623 -6.953 -5.258 1 94.62 149 SER B C 1
ATOM 2556 O O . SER B 1 149 ? -0.554 -6.758 -4.043 1 94.62 149 SER B O 1
ATOM 2558 N N . SER B 1 150 ? -1.622 -7.477 -5.906 1 95.69 150 SER B N 1
ATOM 2559 C CA . SER B 1 150 ? -2.705 -8.156 -5.207 1 95.69 150 SER B CA 1
ATOM 2560 C C . SER B 1 150 ? -2.908 -9.57 -5.738 1 95.69 150 SER B C 1
ATOM 2562 O O . SER B 1 150 ? -2.893 -9.789 -6.953 1 95.69 150 SER B O 1
ATOM 2564 N N . VAL B 1 151 ? -3.006 -10.477 -4.824 1 96.62 151 VAL B N 1
ATOM 2565 C CA . VAL B 1 151 ? -3.344 -11.852 -5.168 1 96.62 151 VAL B CA 1
ATOM 2566 C C . VAL B 1 151 ? -4.789 -12.148 -4.77 1 96.62 151 VAL B C 1
ATOM 2568 O O . VAL B 1 151 ? -5.125 -12.148 -3.584 1 96.62 151 VAL B O 1
ATOM 2571 N N . PHE B 1 152 ? -5.578 -12.453 -5.766 1 95.88 152 PHE B N 1
ATOM 2572 C CA . PHE B 1 152 ? -6.98 -12.766 -5.516 1 95.88 152 PHE B CA 1
ATOM 2573 C C . PHE B 1 152 ? -7.188 -14.266 -5.375 1 95.88 152 PHE B C 1
ATOM 2575 O O . PHE B 1 152 ? -6.922 -15.023 -6.312 1 95.88 152 PHE B O 1
ATOM 2582 N N . PHE B 1 153 ? -7.625 -14.648 -4.215 1 97.81 153 PHE B N 1
ATOM 2583 C CA . PHE B 1 153 ? -7.984 -16.031 -3.955 1 97.81 153 PHE B CA 1
ATOM 2584 C C . PHE B 1 153 ? -9.477 -16.25 -4.164 1 97.81 153 PHE B C 1
ATOM 2586 O O . PHE B 1 153 ? -10.305 -15.703 -3.43 1 97.81 153 PHE B O 1
ATOM 2593 N N . VAL B 1 154 ? -9.766 -17.109 -5.117 1 96.75 154 VAL B N 1
ATOM 2594 C CA . VAL B 1 154 ? -11.156 -17.312 -5.504 1 96.75 154 VAL B CA 1
ATOM 2595 C C . VAL B 1 154 ? -11.586 -18.734 -5.133 1 96.75 154 VAL B C 1
ATOM 2597 O O . VAL B 1 154 ? -10.836 -19.688 -5.34 1 96.75 154 VAL B O 1
ATOM 2600 N N . CYS B 1 155 ? -12.773 -18.812 -4.719 1 97.12 155 CYS B N 1
ATOM 2601 C CA . CYS B 1 155 ? -13.305 -20.078 -4.262 1 97.12 155 CYS B CA 1
ATOM 2602 C C . CYS B 1 155 ? -13.461 -21.062 -5.426 1 97.12 155 CYS B C 1
ATOM 2604 O O . CYS B 1 155 ? -14.172 -20.766 -6.391 1 97.12 155 CYS B O 1
ATOM 2606 N N . ASP B 1 156 ? -12.82 -22.125 -5.312 1 96.31 156 ASP B N 1
ATOM 2607 C CA . ASP B 1 156 ? -13.008 -23.328 -6.133 1 96.31 156 ASP B CA 1
ATOM 2608 C C . ASP B 1 156 ? -12.82 -24.594 -5.305 1 96.31 156 ASP B C 1
ATOM 2610 O O . ASP B 1 156 ? -11.688 -25.016 -5.059 1 96.31 156 ASP B O 1
ATOM 2614 N N . ASN B 1 157 ? -13.914 -25.203 -4.98 1 95.75 157 ASN B N 1
ATOM 2615 C CA . ASN B 1 157 ? -13.898 -26.328 -4.055 1 95.75 157 ASN B CA 1
ATOM 2616 C C . ASN B 1 157 ? -13.312 -27.578 -4.707 1 95.75 157 ASN B C 1
ATOM 2618 O O . ASN B 1 157 ? -13.008 -28.562 -4.02 1 95.75 157 ASN B O 1
ATOM 2622 N N . SER B 1 158 ? -13.031 -27.516 -5.906 1 97.06 158 SER B N 1
ATOM 2623 C CA . SER B 1 158 ? -12.578 -28.703 -6.621 1 97.06 158 SER B CA 1
ATOM 2624 C C . SER B 1 158 ? -11.055 -28.797 -6.645 1 97.06 158 SER B C 1
ATOM 2626 O O . SER B 1 158 ? -10.492 -29.781 -7.113 1 97.06 158 SER B O 1
ATOM 2628 N N . THR B 1 159 ? -10.375 -27.766 -6.121 1 97.06 159 THR B N 1
ATOM 2629 C CA . THR B 1 159 ? -8.922 -27.766 -6.246 1 97.06 159 THR B CA 1
ATOM 2630 C C . THR B 1 159 ? -8.266 -27.266 -4.957 1 97.06 159 THR B C 1
ATOM 2632 O O . THR B 1 159 ? -8.797 -26.375 -4.289 1 97.06 159 THR B O 1
ATOM 2635 N N . GLU B 1 160 ? -7.09 -27.922 -4.602 1 95.62 160 GLU B N 1
ATOM 2636 C CA . GLU B 1 160 ? -6.258 -27.375 -3.533 1 95.62 160 GLU B CA 1
ATOM 2637 C C . GLU B 1 160 ? -5.684 -26.016 -3.92 1 95.62 160 GLU B C 1
ATOM 2639 O O . GLU B 1 160 ? -5.723 -25.078 -3.127 1 95.62 160 GLU B O 1
ATOM 2644 N N . MET B 1 161 ? -5.188 -25.984 -5.07 1 94.88 161 MET B N 1
ATOM 2645 C CA . MET B 1 161 ? -4.645 -24.75 -5.609 1 94.88 161 MET B CA 1
ATOM 2646 C C . MET B 1 161 ? -4.492 -24.828 -7.121 1 94.88 161 MET B C 1
ATOM 2648 O O . MET B 1 161 ? -3.871 -25.766 -7.637 1 94.88 161 MET B O 1
ATOM 2652 N N . THR B 1 162 ? -5.109 -23.953 -7.797 1 94.94 162 THR B N 1
ATOM 2653 C CA . THR B 1 162 ? -4.883 -23.734 -9.227 1 94.94 162 THR B CA 1
ATOM 2654 C C . THR B 1 162 ? -4.332 -22.344 -9.477 1 94.94 162 THR B C 1
ATOM 2656 O O . THR B 1 162 ? -4.898 -21.344 -9.008 1 94.94 162 THR B O 1
ATOM 2659 N N . GLY B 1 163 ? -3.268 -22.266 -10.219 1 92.31 163 GLY B N 1
ATOM 2660 C CA . GLY B 1 163 ? -2.49 -21.047 -10.391 1 92.31 163 GLY B CA 1
ATOM 2661 C C . GLY B 1 163 ? -1.202 -21.047 -9.586 1 92.31 163 GLY B C 1
ATOM 2662 O O . GLY B 1 163 ? -0.689 -22.109 -9.227 1 92.31 163 GLY B O 1
ATOM 2663 N N . PRO B 1 164 ? -0.721 -19.781 -9.492 1 94.75 164 PRO B N 1
ATOM 2664 C CA . PRO B 1 164 ? -1.163 -18.406 -9.766 1 94.75 164 PRO B CA 1
ATOM 2665 C C . PRO B 1 164 ? -1.16 -18.078 -11.25 1 94.75 164 PRO B C 1
ATOM 2667 O O . PRO B 1 164 ? -0.334 -18.594 -12.008 1 94.75 164 PRO B O 1
ATOM 2670 N N . THR B 1 165 ? -2.078 -17.234 -11.562 1 90.69 165 THR B N 1
ATOM 2671 C CA . THR B 1 165 ? -2.137 -16.688 -12.906 1 90.69 165 THR B CA 1
ATOM 2672 C C . THR B 1 165 ? -2.008 -15.164 -12.875 1 90.69 165 THR B C 1
ATOM 2674 O O . THR B 1 165 ? -2.584 -14.508 -12.008 1 90.69 165 THR B O 1
ATOM 2677 N N . PHE B 1 166 ? -1.225 -14.672 -13.797 1 90.44 166 PHE B N 1
ATOM 2678 C CA . PHE B 1 166 ? -1.142 -13.227 -13.969 1 90.44 166 PHE B CA 1
ATOM 2679 C C . PHE B 1 166 ? -2.35 -12.695 -14.734 1 90.44 166 PHE B C 1
ATOM 2681 O O . PHE B 1 166 ? -2.662 -13.188 -15.828 1 90.44 166 PHE B O 1
ATOM 2688 N N . GLU B 1 167 ? -2.963 -11.758 -14.148 1 85.81 167 GLU B N 1
ATOM 2689 C CA . GLU B 1 167 ? -4.129 -11.211 -14.844 1 85.81 167 GLU B CA 1
ATOM 2690 C C . GLU B 1 167 ? -3.777 -9.945 -15.609 1 85.81 167 GLU B C 1
ATOM 2692 O O . GLU B 1 167 ? -3.947 -9.883 -16.828 1 85.81 167 GLU B O 1
ATOM 2697 N N . HIS B 1 168 ? -3.316 -8.898 -14.836 1 82.69 168 HIS B N 1
ATOM 2698 C CA . HIS B 1 168 ? -2.9 -7.648 -15.453 1 82.69 168 HIS B CA 1
ATOM 2699 C C . HIS B 1 168 ? -2.109 -6.785 -14.477 1 82.69 168 HIS B C 1
ATOM 2701 O O . HIS B 1 168 ? -2.031 -7.098 -13.289 1 82.69 168 HIS B O 1
ATOM 2707 N N . GLN B 1 169 ? -1.551 -5.77 -15.016 1 83.38 169 GLN B N 1
ATOM 2708 C CA . GLN B 1 169 ? -0.945 -4.711 -14.211 1 83.38 169 GLN B CA 1
ATOM 2709 C C . GLN B 1 169 ? -1.609 -3.363 -14.484 1 83.38 169 GLN B C 1
ATOM 2711 O O . GLN B 1 169 ? -1.739 -2.953 -15.641 1 83.38 169 GLN B O 1
ATOM 2716 N N . SER B 1 170 ? -1.996 -2.77 -13.422 1 80.12 170 SER B N 1
ATOM 2717 C CA . SER B 1 170 ? -2.662 -1.481 -13.578 1 80.12 170 SER B CA 1
ATOM 2718 C C . SER B 1 170 ? -1.656 -0.367 -13.852 1 80.12 170 SER B C 1
ATOM 2720 O O . SER B 1 170 ? -0.449 -0.565 -13.703 1 80.12 170 SER B O 1
ATOM 2722 N N . ASN B 1 171 ? -2.154 0.888 -14.172 1 76.19 171 ASN B N 1
ATOM 2723 C CA . ASN B 1 171 ? -1.326 2.062 -14.43 1 76.19 171 ASN B CA 1
ATOM 2724 C C . ASN B 1 171 ? -0.685 2.582 -13.141 1 76.19 171 ASN B C 1
ATOM 2726 O O . ASN B 1 171 ? 0.229 3.406 -13.188 1 76.19 171 ASN B O 1
ATOM 2730 N N . CYS B 1 172 ? -1.058 2.041 -12.102 1 79.31 172 CYS B N 1
ATOM 2731 C CA . CYS B 1 172 ? -0.485 2.443 -10.82 1 79.31 172 CYS B CA 1
ATOM 2732 C C . CYS B 1 172 ? 0.536 1.422 -10.336 1 79.31 172 CYS B C 1
ATOM 2734 O O . CYS B 1 172 ? 0.763 1.291 -9.125 1 79.31 172 CYS B O 1
ATOM 2736 N N . PHE B 1 173 ? 1.084 0.608 -11.32 1 84.38 173 PHE B N 1
ATOM 2737 C CA . PHE B 1 173 ? 2.148 -0.357 -11.07 1 84.38 173 PHE B CA 1
ATOM 2738 C C . PHE B 1 173 ? 1.685 -1.439 -10.102 1 84.38 173 PHE B C 1
ATOM 2740 O O . PHE B 1 173 ? 2.467 -1.924 -9.281 1 84.38 173 PHE B O 1
ATOM 2747 N N . HIS B 1 174 ? 0.428 -1.68 -10.203 1 89.25 174 HIS B N 1
ATOM 2748 C CA . HIS B 1 174 ? -0.203 -2.691 -9.367 1 89.25 174 HIS B CA 1
ATOM 2749 C C . HIS B 1 174 ? -0.534 -3.945 -10.164 1 89.25 174 HIS B C 1
ATOM 2751 O O . HIS B 1 174 ? -1.416 -3.922 -11.023 1 89.25 174 HIS B O 1
ATOM 2757 N N . SER B 1 175 ? 0.137 -5 -9.859 1 89.38 175 SER B N 1
ATOM 2758 C CA . SER B 1 175 ? -0.092 -6.266 -10.547 1 89.38 175 SER B CA 1
ATOM 2759 C C . SER B 1 175 ? -1.194 -7.074 -9.867 1 89.38 175 SER B C 1
ATOM 2761 O O . SER B 1 175 ? -1.279 -7.105 -8.641 1 89.38 175 SER B O 1
ATOM 2763 N N . HIS B 1 176 ? -1.949 -7.77 -10.703 1 90.25 176 HIS B N 1
ATOM 2764 C CA . HIS B 1 176 ? -3.047 -8.586 -10.203 1 90.25 176 HIS B CA 1
ATOM 2765 C C . HIS B 1 176 ? -2.842 -10.055 -10.555 1 90.25 176 HIS B C 1
ATOM 2767 O O . HIS B 1 176 ? -2.607 -10.398 -11.719 1 90.25 176 HIS B O 1
ATOM 2773 N N . PHE B 1 177 ? -2.906 -10.875 -9.547 1 92.25 177 PHE B N 1
ATOM 2774 C CA . PHE B 1 177 ? -2.801 -12.32 -9.695 1 92.25 177 PHE B CA 1
ATOM 2775 C C . PHE B 1 177 ? -4.055 -13.008 -9.18 1 92.25 177 PHE B C 1
ATOM 2777 O O . PHE B 1 177 ? -4.77 -12.461 -8.336 1 92.25 177 PHE B O 1
ATOM 2784 N N . ARG B 1 178 ? -4.195 -14.25 -9.703 1 93.62 178 ARG B N 1
ATOM 2785 C CA . ARG B 1 178 ? -5.355 -15.016 -9.266 1 93.62 178 ARG B CA 1
ATOM 2786 C C . ARG B 1 178 ? -4.969 -16.453 -8.914 1 93.62 178 ARG B C 1
ATOM 2788 O O . ARG B 1 178 ? -4.184 -17.078 -9.625 1 93.62 178 ARG B O 1
ATOM 2795 N N . ILE B 1 179 ? -5.555 -16.906 -7.844 1 96.38 179 ILE B N 1
ATOM 2796 C CA . ILE B 1 179 ? -5.422 -18.297 -7.418 1 96.38 179 ILE B CA 1
ATOM 2797 C C . ILE B 1 179 ? -6.801 -18.875 -7.102 1 96.38 179 ILE B C 1
ATOM 2799 O O . ILE B 1 179 ? -7.582 -18.281 -6.363 1 96.38 179 ILE B O 1
ATOM 2803 N N . LEU B 1 180 ? -7.07 -20 -7.68 1 96.38 180 LEU B N 1
ATOM 2804 C CA . LEU B 1 180 ? -8.266 -20.75 -7.312 1 96.38 180 LEU B CA 1
ATOM 2805 C C . LEU B 1 180 ? -7.953 -21.766 -6.223 1 96.38 180 LEU B C 1
ATOM 2807 O O . LEU B 1 180 ? -6.984 -22.516 -6.332 1 96.38 180 LEU B O 1
ATOM 2811 N N . THR B 1 181 ? -8.773 -21.781 -5.223 1 97.69 181 THR B N 1
ATOM 2812 C CA . THR B 1 181 ? -8.469 -22.688 -4.125 1 97.69 181 THR B CA 1
ATOM 2813 C C . THR B 1 181 ? -9.711 -22.953 -3.287 1 97.69 181 THR B C 1
ATOM 2815 O O . THR B 1 181 ? -10.555 -22.078 -3.115 1 97.69 181 THR B O 1
ATOM 2818 N N . LYS B 1 182 ? -9.766 -24.094 -2.73 1 97.69 182 LYS B N 1
ATOM 2819 C CA . LYS B 1 182 ? -10.852 -24.438 -1.818 1 97.69 182 LYS B CA 1
ATOM 2820 C C . LYS B 1 182 ? -10.758 -23.641 -0.52 1 97.69 182 LYS B C 1
ATOM 2822 O O . LYS B 1 182 ? -11.758 -23.453 0.17 1 97.69 182 LYS B O 1
ATOM 2827 N N . HIS B 1 183 ? -9.562 -23.125 -0.201 1 97.62 183 HIS B N 1
ATOM 2828 C CA . HIS B 1 183 ? -9.328 -22.406 1.045 1 97.62 183 HIS B CA 1
ATOM 2829 C C . HIS B 1 183 ? -9.938 -21.016 0.999 1 97.62 183 HIS B C 1
ATOM 2831 O O . HIS B 1 183 ? -9.977 -20.312 2.014 1 97.62 183 HIS B O 1
ATOM 2837 N N . ALA B 1 184 ? -10.43 -20.625 -0.174 1 97.44 184 ALA B N 1
ATOM 2838 C CA . ALA B 1 184 ? -11.102 -19.328 -0.308 1 97.44 184 ALA B CA 1
ATOM 2839 C C . ALA B 1 184 ? -12.617 -19.5 -0.303 1 97.44 184 ALA B C 1
ATOM 2841 O O . ALA B 1 184 ? -13.352 -18.547 -0.607 1 97.44 184 ALA B O 1
ATOM 2842 N N . CYS B 1 185 ? -13.086 -20.703 0.039 1 95.75 185 CYS B N 1
ATOM 2843 C CA . CYS B 1 185 ? -14.523 -20.969 0.061 1 95.75 185 CYS B CA 1
ATOM 2844 C C . CYS B 1 185 ? -15.094 -20.781 1.463 1 95.75 185 CYS B C 1
ATOM 2846 O O . CYS B 1 185 ? -14.43 -21.109 2.451 1 95.75 185 CYS B O 1
ATOM 2848 N N . LYS B 1 186 ? -16.328 -20.328 1.459 1 89.94 186 LYS B N 1
ATOM 2849 C CA . LYS B 1 186 ? -17.047 -20.203 2.727 1 89.94 186 LYS B CA 1
ATOM 2850 C C . LYS B 1 186 ? -17.688 -21.547 3.117 1 89.94 186 LYS B C 1
ATOM 2852 O O . LYS B 1 186 ? -18.031 -22.344 2.25 1 89.94 186 LYS B O 1
#

InterPro domains:
  IPR009011 Mannose-6-phosphate receptor binding domain superfamily [G3DSA:2.70.130.10] (25-186)
  IPR009011 Mannose-6-phosphate receptor binding domain superfamily [SSF50911] (27-185)
  IPR044865 MRH domain [PS51914] (27-186)

Nearest PDB structures (foldseek):
  2v5o-assembly1_A  TM=7.946E-01  e=1.399E-07  Homo sapiens
  6z32-assembly1_A  TM=8.394E-01  e=1.078E-06  Homo sapiens
  2v5n-assembly1_A  TM=8.418E-01  e=3.581E-06  Homo sapiens
  2v5p-assembly2_B  TM=6.783E-01  e=2.215E-06  Homo sapiens
  1gqb-assembly2_B  TM=6.578E-01  e=2.929E-05  Homo sapiens

Radius of gyration: 25.31 Å; Cα contacts (8 Å, |Δi|>4): 937; chains: 2; bounding box: 137×62×68 Å

Organism: Branchiostoma lanceolatum (NCBI:txid7740)

Solvent-accessible surface area (backbone atoms only — not comparable to full-atom values): 20047 Å² total; per-residue (Å²): 134,84,78,77,76,80,78,77,77,77,76,75,75,71,74,71,72,70,71,46,79,56,45,62,36,56,90,72,25,32,36,28,42,42,87,64,54,69,34,59,46,49,84,64,40,53,94,27,54,49,74,48,72,45,54,39,56,65,25,33,77,64,37,81,76,54,74,54,34,43,94,91,53,58,36,52,32,35,37,35,38,26,49,73,38,51,31,67,75,62,60,84,60,46,89,69,81,19,19,28,36,34,36,41,79,86,58,46,53,42,35,33,11,22,78,74,20,34,48,53,43,71,36,80,95,44,67,29,36,26,41,36,25,33,67,20,37,70,30,93,89,37,79,83,43,34,19,16,28,34,41,37,32,31,52,31,83,87,34,83,66,43,73,74,38,81,63,36,31,46,81,58,45,32,33,36,32,37,31,35,14,34,50,26,48,132,131,86,78,79,77,79,78,77,77,77,75,78,76,70,74,72,72,70,69,46,80,57,44,61,34,56,92,70,24,32,36,27,43,41,85,63,53,70,34,59,48,48,83,65,42,50,93,28,52,49,74,48,72,44,59,43,63,53,30,38,71,72,44,78,74,54,79,53,36,43,94,91,52,60,38,53,31,34,36,37,37,28,48,74,39,49,32,66,75,62,59,85,59,47,88,66,80,19,19,28,36,34,36,40,80,87,58,44,53,43,35,33,11,22,77,74,21,34,48,54,45,71,38,81,96,46,67,29,35,27,40,34,25,33,67,20,37,70,32,93,91,36,78,83,43,34,19,17,28,36,40,37,32,30,50,31,82,87,34,84,67,44,75,75,38,81,66,36,28,48,90,58,44,33,33,37,32,37,30,36,13,34,51,24,49,132

Sequence (372 aa):
MATLTGLTVLVALLGCALSAMPISDITRCQYTGADGHMYDLSPLRMKGSHYFSAPAYEIDSYNIYSPKGSESDPLMYQYYLNVCDNVTKGPDACKETAPILRINPDKTCTALGNINAAIFDANPGADGVYLSYYHGDPSGGSRVFHYQSSVFFVCDNSTEMTGPTFEHQSNCFHSHFRILTKHACKMATLTGLTVLVALLGCALSAMPISDITRCQYTGADGHMYDLSPLRMKGSHYFSAPAYEIDSYNIYSPKGSESDPLMYQYYLNVCDNVTKGPDACKETAPILRINPDKTCTALGNINAAIFDANPGADGVYLSYYHGDPSGGSRVFHYQSSVFFVCDNSTEMTGPTFEHQSNCFHSHFRILTKHACK

pLDDT: mean 82.04, std 18.93, range [29.09, 98.25]